Protein AF-A0A7S0FI12-F1 (afdb_monomer)

Mean predicted aligned error: 21.67 Å

Structure (mmCIF, N/CA/C/O backbone):
data_AF-A0A7S0FI12-F1
#
_entry.id   AF-A0A7S0FI12-F1
#
loop_
_atom_site.group_PDB
_atom_site.id
_atom_site.type_symbol
_atom_site.label_atom_id
_atom_site.label_alt_id
_atom_site.label_comp_id
_atom_site.label_asym_id
_atom_site.label_entity_id
_atom_site.label_seq_id
_atom_site.pdbx_PDB_ins_code
_atom_site.Cartn_x
_atom_site.Cartn_y
_atom_site.Cartn_z
_atom_site.occupancy
_atom_site.B_iso_or_equiv
_atom_site.auth_seq_id
_atom_site.auth_comp_id
_atom_site.auth_asym_id
_atom_site.auth_atom_id
_atom_site.pdbx_PDB_model_num
ATOM 1 N N . ARG A 1 1 ? -2.716 -48.107 18.519 1.00 53.78 1 ARG A N 1
ATOM 2 C CA . ARG A 1 1 ? -1.316 -47.894 18.972 1.00 53.78 1 ARG A CA 1
ATOM 3 C C . ARG A 1 1 ? -0.600 -46.924 18.019 1.00 53.78 1 ARG A C 1
ATOM 5 O O . ARG A 1 1 ? 0.506 -47.224 17.606 1.00 53.78 1 ARG A O 1
ATOM 12 N N . ASN A 1 2 ? -1.243 -45.802 17.655 1.00 47.53 2 ASN A N 1
ATOM 13 C CA . ASN A 1 2 ? -0.708 -44.831 16.688 1.00 47.53 2 ASN A CA 1
ATOM 14 C C . ASN A 1 2 ? -1.382 -43.440 16.802 1.00 47.53 2 ASN A C 1
ATOM 16 O O . ASN A 1 2 ? -1.726 -42.842 15.798 1.00 47.53 2 ASN A O 1
ATOM 20 N N . GLU A 1 3 ? -1.607 -42.938 18.023 1.00 47.06 3 GLU A N 1
ATOM 21 C CA . GLU A 1 3 ? -2.205 -41.598 18.254 1.00 47.06 3 GLU A CA 1
ATOM 22 C C . GLU A 1 3 ? -1.564 -40.867 19.453 1.00 47.06 3 GLU A C 1
ATOM 24 O O . GLU A 1 3 ? -2.190 -40.056 20.114 1.00 47.06 3 GLU A O 1
ATOM 29 N N . ARG A 1 4 ? -0.305 -41.177 19.793 1.00 49.09 4 ARG A N 1
ATOM 30 C CA . ARG A 1 4 ? 0.423 -40.507 20.896 1.00 49.09 4 ARG A CA 1
ATOM 31 C C . ARG A 1 4 ? 1.720 -39.822 20.459 1.00 49.09 4 ARG A C 1
ATOM 33 O O . ARG A 1 4 ? 2.526 -39.462 21.305 1.00 49.09 4 ARG A O 1
ATOM 40 N N . ALA A 1 5 ? 1.944 -39.680 19.154 1.00 53.16 5 ALA A N 1
ATOM 41 C CA . ALA A 1 5 ? 3.189 -39.122 18.625 1.00 53.16 5 ALA A CA 1
ATOM 42 C C . ALA A 1 5 ? 3.091 -37.637 18.232 1.00 53.16 5 ALA A C 1
ATOM 44 O O . ALA A 1 5 ? 4.122 -37.024 18.002 1.00 53.16 5 ALA A O 1
ATOM 45 N N . THR A 1 6 ? 1.896 -37.042 18.184 1.00 53.38 6 THR A N 1
ATOM 46 C CA . THR A 1 6 ? 1.714 -35.659 17.701 1.00 53.38 6 THR A CA 1
ATOM 47 C C . THR A 1 6 ? 1.693 -34.603 18.804 1.00 53.38 6 THR A C 1
ATOM 49 O O . THR A 1 6 ? 1.858 -33.425 18.511 1.00 53.38 6 THR A O 1
ATOM 52 N N . ASP A 1 7 ? 1.577 -35.006 20.072 1.00 49.66 7 ASP A N 1
ATOM 53 C CA . ASP A 1 7 ? 1.475 -34.053 21.189 1.00 49.66 7 ASP A CA 1
ATOM 54 C C . ASP A 1 7 ? 2.840 -33.691 21.801 1.00 49.66 7 ASP A C 1
ATOM 56 O O . ASP A 1 7 ? 2.958 -32.698 22.513 1.00 49.66 7 ASP A O 1
ATOM 60 N N . ALA A 1 8 ? 3.898 -34.451 21.492 1.00 50.00 8 ALA A N 1
ATOM 61 C CA . ALA A 1 8 ? 5.247 -34.191 22.004 1.00 50.00 8 ALA A CA 1
ATOM 62 C C . ALA A 1 8 ? 6.037 -33.161 21.168 1.00 50.00 8 ALA A C 1
ATOM 64 O O . ALA A 1 8 ? 6.946 -32.525 21.695 1.00 50.00 8 ALA A O 1
ATOM 65 N N . GLU A 1 9 ? 5.686 -32.946 19.895 1.00 48.00 9 GLU A N 1
ATOM 66 C CA . GLU A 1 9 ? 6.351 -31.943 19.040 1.00 48.00 9 GLU A CA 1
ATOM 67 C C . GLU A 1 9 ? 5.732 -30.541 19.152 1.00 48.00 9 GLU A C 1
ATOM 69 O O . GLU A 1 9 ? 6.407 -29.550 18.881 1.00 48.00 9 GLU A O 1
ATOM 74 N N . ALA A 1 10 ? 4.493 -30.421 19.640 1.00 50.22 10 ALA A N 1
ATOM 75 C CA . ALA A 1 10 ? 3.841 -29.123 19.828 1.00 50.22 10 ALA A CA 1
ATOM 76 C C . ALA A 1 10 ? 4.277 -28.392 21.116 1.00 50.22 10 ALA A C 1
ATOM 78 O O . ALA A 1 10 ? 4.160 -27.170 21.197 1.00 50.22 10 ALA A O 1
ATOM 79 N N . GLN A 1 11 ? 4.822 -29.102 22.113 1.00 48.44 11 GLN A N 1
ATOM 80 C CA . GLN A 1 11 ? 5.275 -28.499 23.376 1.00 48.44 11 GLN A CA 1
ATOM 81 C C . GLN A 1 11 ? 6.720 -27.973 23.346 1.00 48.44 11 GLN A C 1
ATOM 83 O O . GLN A 1 11 ? 7.048 -27.084 24.126 1.00 48.44 11 GLN A O 1
ATOM 88 N N . ALA A 1 12 ? 7.565 -28.415 22.408 1.00 49.56 12 ALA A N 1
ATOM 89 C CA . ALA A 1 12 ? 8.950 -27.938 22.304 1.00 49.56 12 ALA A CA 1
ATOM 90 C C . ALA A 1 12 ? 9.095 -26.573 21.593 1.00 49.56 12 ALA A C 1
ATOM 92 O O . ALA A 1 12 ? 10.115 -25.903 21.744 1.00 49.56 12 ALA A O 1
ATOM 93 N N . ALA A 1 13 ? 8.079 -26.119 20.849 1.00 47.78 13 ALA A N 1
ATOM 94 C CA . ALA A 1 13 ? 8.118 -24.831 20.145 1.00 47.78 13 ALA A CA 1
ATOM 95 C C . ALA A 1 13 ? 7.651 -23.636 21.006 1.00 47.78 13 ALA A C 1
ATOM 97 O O . ALA A 1 13 ? 7.920 -22.486 20.660 1.00 47.78 13 ALA A O 1
ATOM 98 N N . ALA A 1 14 ? 6.986 -23.885 22.141 1.00 48.19 14 ALA A N 1
ATOM 99 C CA . ALA A 1 14 ? 6.425 -22.835 22.999 1.00 48.19 14 ALA A CA 1
ATOM 100 C C . ALA A 1 14 ? 7.383 -22.342 24.106 1.00 48.19 14 ALA A C 1
ATOM 102 O O . ALA A 1 14 ? 7.178 -21.257 24.651 1.00 48.19 14 ALA A O 1
ATOM 103 N N . GLU A 1 15 ? 8.456 -23.080 24.414 1.00 46.62 15 GLU A N 1
ATOM 104 C CA . GLU A 1 15 ? 9.433 -22.703 25.454 1.00 46.62 15 GLU A CA 1
ATOM 105 C C . GLU A 1 15 ? 10.680 -21.978 24.909 1.00 46.62 15 GLU A C 1
ATOM 107 O O . GLU A 1 15 ? 11.470 -21.436 25.679 1.00 46.62 15 GLU A O 1
ATOM 112 N N . GLY A 1 16 ? 10.832 -21.869 23.584 1.00 43.28 16 GLY A N 1
ATOM 113 C CA . GLY A 1 16 ? 11.993 -21.233 22.949 1.00 43.28 16 GLY A CA 1
ATOM 114 C C . GLY A 1 16 ? 11.956 -19.703 22.842 1.00 43.28 16 GLY A C 1
ATOM 115 O O . GLY A 1 16 ? 12.978 -19.105 22.524 1.00 43.28 16 GLY A O 1
ATOM 116 N N . ASN A 1 17 ? 10.819 -19.046 23.107 1.00 43.19 17 ASN A N 1
ATOM 117 C CA . ASN A 1 17 ? 10.645 -17.623 22.767 1.00 43.19 17 ASN A CA 1
ATOM 118 C C . ASN A 1 17 ? 10.384 -16.682 23.957 1.00 43.19 17 ASN A C 1
ATOM 120 O O . ASN A 1 17 ? 10.068 -15.511 23.763 1.00 43.19 17 ASN A O 1
ATOM 124 N N . ARG A 1 18 ? 10.544 -17.159 25.199 1.00 44.59 18 ARG A N 1
ATOM 125 C CA . ARG A 1 18 ? 10.370 -16.339 26.418 1.00 44.59 18 ARG A CA 1
ATOM 126 C C . ARG A 1 18 ? 11.671 -15.859 27.073 1.00 44.59 18 ARG A C 1
ATOM 128 O O . ARG A 1 18 ? 11.613 -15.295 28.158 1.00 44.59 18 ARG A O 1
ATOM 135 N N . SER A 1 19 ? 12.828 -16.010 26.422 1.00 48.09 19 SER A N 1
ATOM 136 C CA . SER A 1 19 ? 14.130 -15.725 27.054 1.00 48.09 19 SER A CA 1
ATOM 137 C C . SER A 1 19 ? 14.965 -14.600 26.419 1.00 48.09 19 SER A C 1
ATOM 139 O O . SER A 1 19 ? 16.171 -14.553 26.644 1.00 48.09 19 SER A O 1
ATOM 141 N N . ALA A 1 20 ? 14.359 -13.673 25.665 1.00 45.06 20 ALA A N 1
ATOM 142 C CA . ALA A 1 20 ? 15.076 -12.541 25.051 1.00 45.06 20 ALA A CA 1
ATOM 143 C C . ALA A 1 20 ? 14.516 -11.147 25.407 1.00 45.06 20 ALA A C 1
ATOM 145 O O . ALA A 1 20 ? 14.805 -10.168 24.725 1.00 45.06 20 ALA A O 1
ATOM 146 N N . VAL A 1 21 ? 13.756 -11.030 26.499 1.00 48.28 21 VAL A N 1
ATOM 147 C CA . VAL A 1 21 ? 13.452 -9.736 27.128 1.00 48.28 21 VAL A CA 1
ATOM 148 C C . VAL A 1 21 ? 14.260 -9.672 28.415 1.00 48.28 21 VAL A C 1
ATOM 150 O O . VAL A 1 21 ? 13.860 -10.281 29.400 1.00 48.28 21 VAL A O 1
ATOM 153 N N . ASN A 1 22 ? 15.442 -9.046 28.347 1.00 43.59 22 ASN A N 1
ATOM 154 C CA . ASN A 1 22 ? 16.170 -8.363 29.434 1.00 43.59 22 ASN A CA 1
ATOM 155 C C . ASN A 1 22 ? 17.678 -8.316 29.133 1.00 43.59 22 ASN A C 1
ATOM 157 O O . ASN A 1 22 ? 18.423 -9.159 29.620 1.00 43.59 22 ASN A O 1
ATOM 161 N N . ASN A 1 23 ? 18.136 -7.333 28.350 1.00 39.91 23 ASN A N 1
ATOM 162 C CA . ASN A 1 23 ? 19.380 -6.588 28.615 1.00 39.91 23 ASN A CA 1
ATOM 163 C C . ASN A 1 23 ? 19.697 -5.631 27.462 1.00 39.91 23 ASN A C 1
ATOM 165 O O . ASN A 1 23 ? 19.998 -6.091 26.367 1.00 39.91 23 ASN A O 1
ATOM 169 N N . ALA A 1 24 ? 19.678 -4.325 27.743 1.00 38.84 24 ALA A N 1
ATOM 170 C CA . ALA A 1 24 ? 20.662 -3.329 27.291 1.00 38.84 24 ALA A CA 1
ATOM 171 C C . ALA A 1 24 ? 20.053 -1.921 27.376 1.00 38.84 24 ALA A C 1
ATOM 173 O O . ALA A 1 24 ? 19.786 -1.267 26.373 1.00 38.84 24 ALA A O 1
ATOM 174 N N . ASN A 1 25 ? 19.863 -1.438 28.604 1.00 40.12 25 ASN A N 1
ATOM 175 C CA . ASN A 1 25 ? 19.876 -0.007 28.866 1.00 40.12 25 ASN A CA 1
ATOM 176 C C . ASN A 1 25 ? 21.160 0.310 29.635 1.00 40.12 25 ASN A C 1
ATOM 178 O O . ASN A 1 25 ? 21.165 0.262 30.859 1.00 40.12 25 ASN A O 1
ATOM 182 N N . THR A 1 26 ? 22.249 0.601 28.920 1.00 38.38 26 THR A N 1
ATOM 183 C CA . THR A 1 26 ? 23.406 1.317 29.475 1.00 38.38 26 THR A CA 1
ATOM 184 C C . THR A 1 26 ? 24.119 2.109 28.377 1.00 38.38 26 THR A C 1
ATOM 186 O O . THR A 1 26 ? 24.776 1.532 27.521 1.00 38.38 26 THR A O 1
ATOM 189 N N . SER A 1 27 ? 23.995 3.436 28.466 1.00 40.25 27 SER A N 1
ATOM 190 C CA . SER A 1 27 ? 25.057 4.446 28.314 1.00 40.25 27 SER A CA 1
ATOM 191 C C . SER A 1 27 ? 26.049 4.331 27.141 1.00 40.25 27 SER A C 1
ATOM 193 O O . SER A 1 27 ? 26.921 3.467 27.124 1.00 40.25 27 SER A O 1
ATOM 195 N N . GLY A 1 28 ? 26.016 5.309 26.226 1.00 32.38 28 GLY A N 1
ATOM 196 C CA . GLY A 1 28 ? 26.993 5.408 25.134 1.00 32.38 28 GLY A CA 1
ATOM 197 C C . GLY A 1 28 ? 26.935 6.707 24.328 1.00 32.38 28 GLY A C 1
ATOM 198 O O . GLY A 1 28 ? 26.662 6.703 23.138 1.00 32.38 28 GLY A O 1
ATOM 199 N N . ARG A 1 29 ? 27.193 7.830 24.995 1.00 43.56 29 ARG A N 1
ATOM 200 C CA . ARG A 1 29 ? 27.508 9.157 24.437 1.00 43.56 29 ARG A CA 1
ATOM 201 C C . ARG A 1 29 ? 28.561 9.083 23.311 1.00 43.56 29 ARG A C 1
ATOM 203 O O . ARG A 1 29 ? 29.680 8.668 23.592 1.00 43.56 29 ARG A O 1
ATOM 210 N N . SER A 1 30 ? 28.271 9.567 22.094 1.00 38.84 30 SER A N 1
ATOM 211 C CA . SER A 1 30 ? 29.246 10.278 21.227 1.00 38.84 30 SER A CA 1
ATOM 212 C C . SER A 1 30 ? 28.656 10.832 19.911 1.00 38.84 30 SER A C 1
ATOM 214 O O . SER A 1 30 ? 28.159 10.098 19.072 1.00 38.84 30 SER A O 1
ATOM 216 N N . HIS A 1 31 ? 28.806 12.155 19.781 1.00 38.84 31 HIS A N 1
ATOM 217 C CA . HIS A 1 31 ? 29.012 13.020 18.608 1.00 38.84 31 HIS A CA 1
ATOM 218 C C . HIS A 1 31 ? 28.072 13.064 17.376 1.00 38.84 31 HIS A C 1
ATOM 220 O O . HIS A 1 31 ? 27.702 12.041 16.813 1.00 38.84 31 HIS A O 1
ATOM 226 N N . PRO A 1 32 ? 27.792 14.292 16.875 1.00 44.31 32 PRO A N 1
ATOM 227 C CA . PRO A 1 32 ? 27.133 14.529 15.596 1.00 44.31 32 PRO A CA 1
ATOM 228 C C . PRO A 1 32 ? 28.146 14.444 14.445 1.00 44.31 32 PRO A C 1
ATOM 230 O O . PRO A 1 32 ? 29.150 15.161 14.432 1.00 44.31 32 PRO A O 1
ATOM 233 N N . THR A 1 33 ? 27.883 13.606 13.446 1.00 38.03 33 THR A N 1
ATOM 234 C CA . THR A 1 33 ? 28.613 13.643 12.176 1.00 38.03 33 THR A CA 1
ATOM 235 C C . THR A 1 33 ? 28.065 14.766 11.302 1.00 38.03 33 THR A C 1
ATOM 237 O O . THR A 1 33 ? 27.095 14.624 10.564 1.00 38.03 33 THR A O 1
ATOM 240 N N . SER A 1 34 ? 28.733 15.913 11.418 1.00 39.28 34 SER A N 1
ATOM 241 C CA . SER A 1 34 ? 28.845 16.915 10.361 1.00 39.28 34 SER A CA 1
ATOM 242 C C . SER A 1 34 ? 29.301 16.227 9.070 1.00 39.28 34 SER A C 1
ATOM 244 O O . SER A 1 34 ? 30.398 15.667 9.026 1.00 39.28 34 SER A O 1
ATOM 246 N N . ILE A 1 35 ? 28.460 16.233 8.034 1.00 35.88 35 ILE A N 1
ATOM 247 C CA . ILE A 1 35 ? 28.908 15.931 6.675 1.00 35.88 35 ILE A CA 1
ATOM 248 C C . ILE A 1 35 ? 29.479 17.232 6.126 1.00 35.88 35 ILE A C 1
ATOM 250 O O . ILE A 1 35 ? 28.766 18.183 5.824 1.00 35.88 35 ILE A O 1
ATOM 254 N N . THR A 1 36 ? 30.801 17.242 6.080 1.00 36.84 36 THR A N 1
ATOM 255 C CA . THR A 1 36 ? 31.668 18.242 5.476 1.00 36.84 36 THR A CA 1
ATOM 256 C C . THR A 1 36 ? 31.323 18.475 4.009 1.00 36.84 36 THR A C 1
ATOM 258 O O . THR A 1 36 ? 31.339 17.534 3.209 1.00 36.84 36 THR A O 1
ATOM 261 N N . ASP A 1 37 ? 31.113 19.742 3.658 1.00 31.64 37 ASP A N 1
ATOM 262 C CA . ASP A 1 37 ? 31.191 20.238 2.289 1.00 31.64 37 ASP A CA 1
ATOM 263 C C . ASP A 1 37 ? 32.536 19.832 1.680 1.00 31.64 37 ASP A C 1
ATOM 265 O O . ASP A 1 37 ? 33.614 20.159 2.186 1.00 31.64 37 ASP A O 1
ATOM 269 N N . SER A 1 38 ? 32.471 19.066 0.594 1.00 42.19 38 SER A N 1
ATOM 270 C CA . SER A 1 38 ? 33.656 18.687 -0.161 1.00 42.19 38 SER A CA 1
ATOM 271 C C . SER A 1 38 ? 34.190 19.906 -0.904 1.00 42.19 38 SER A C 1
ATOM 273 O O . SER A 1 38 ? 33.652 20.361 -1.912 1.00 42.19 38 SER A O 1
ATOM 275 N N . ASN A 1 39 ? 35.273 20.411 -0.331 1.00 33.50 39 ASN A N 1
ATOM 276 C CA . ASN A 1 39 ? 36.216 21.388 -0.833 1.00 33.50 39 ASN A CA 1
ATOM 277 C C . ASN A 1 39 ? 36.512 21.202 -2.336 1.00 33.50 39 ASN A C 1
ATOM 279 O O . ASN A 1 39 ? 37.126 20.219 -2.754 1.00 33.50 39 ASN A O 1
ATOM 283 N N . SER A 1 40 ? 36.090 22.171 -3.147 1.00 38.81 40 SER A N 1
ATOM 284 C CA . SER A 1 40 ? 36.473 22.287 -4.555 1.00 38.81 40 SER A CA 1
ATOM 285 C C . SER A 1 40 ? 37.827 22.993 -4.633 1.00 38.81 40 SER A C 1
ATOM 287 O O . SER A 1 40 ? 37.894 24.217 -4.702 1.00 38.81 40 SER A O 1
ATOM 289 N N . ASN A 1 41 ? 38.916 22.221 -4.595 1.00 37.03 41 ASN A N 1
ATOM 290 C CA . ASN A 1 41 ? 40.257 22.726 -4.889 1.00 37.03 41 ASN A CA 1
ATOM 291 C C . ASN A 1 41 ? 40.350 23.098 -6.378 1.00 37.03 41 ASN A C 1
ATOM 293 O O . ASN A 1 41 ? 40.500 22.238 -7.246 1.00 37.03 41 ASN A O 1
ATOM 297 N N . SER A 1 42 ? 40.304 24.395 -6.663 1.00 42.78 42 SER A N 1
ATOM 298 C CA . SER A 1 42 ? 40.760 24.998 -7.911 1.00 42.78 42 SER A CA 1
ATOM 299 C C . SER A 1 42 ? 42.292 24.976 -7.960 1.00 42.78 42 SER A C 1
ATOM 301 O O . SER A 1 42 ? 42.974 25.920 -7.566 1.00 42.78 42 SER A O 1
ATOM 303 N N . ALA A 1 43 ? 42.850 23.871 -8.453 1.00 39.12 43 ALA A N 1
ATOM 304 C CA . ALA A 1 43 ? 44.247 23.814 -8.862 1.00 39.12 43 ALA A CA 1
ATOM 305 C C . ALA A 1 43 ? 44.386 24.434 -10.261 1.00 39.12 43 ALA A C 1
ATOM 307 O O . ALA A 1 43 ? 44.092 23.815 -11.280 1.00 39.12 43 ALA A O 1
ATOM 308 N N . SER A 1 44 ? 44.826 25.690 -10.278 1.00 48.94 44 SER A N 1
ATOM 309 C CA . SER A 1 44 ? 45.390 26.369 -11.442 1.00 48.94 44 SER A CA 1
ATOM 310 C C . SER A 1 44 ? 46.695 25.680 -11.850 1.00 48.94 44 SER A C 1
ATOM 312 O O . SER A 1 44 ? 47.696 25.794 -11.144 1.00 48.94 44 SER A O 1
ATOM 314 N N . ALA A 1 45 ? 46.697 25.019 -13.006 1.00 41.81 45 ALA A N 1
ATOM 315 C CA . ALA A 1 45 ? 47.906 24.620 -13.716 1.00 41.81 45 ALA A CA 1
ATOM 316 C C . ALA A 1 45 ? 47.795 25.105 -15.167 1.00 41.81 45 ALA A C 1
ATOM 318 O O . ALA A 1 45 ? 47.121 24.511 -16.003 1.00 41.81 45 ALA A O 1
ATOM 319 N N . THR A 1 46 ? 48.426 26.245 -15.428 1.00 42.50 46 THR A N 1
ATOM 320 C CA . THR A 1 46 ? 48.739 26.764 -16.759 1.00 42.50 46 THR A CA 1
ATOM 321 C C . THR A 1 46 ? 49.862 25.928 -17.374 1.00 42.50 46 THR A C 1
ATOM 323 O O . THR A 1 46 ? 50.916 25.795 -16.750 1.00 42.50 46 THR A O 1
ATOM 326 N N . GLY A 1 47 ? 49.661 25.407 -18.585 1.00 35.66 47 GLY A N 1
ATOM 327 C CA . GLY A 1 47 ? 50.713 24.737 -19.353 1.00 35.66 47 GLY A CA 1
ATOM 328 C C . GLY A 1 47 ? 50.209 24.082 -20.640 1.00 35.66 47 GLY A C 1
ATOM 329 O O . GLY A 1 47 ? 49.760 22.945 -20.598 1.00 35.66 47 GLY A O 1
ATOM 330 N N . ASP A 1 48 ? 50.292 24.850 -21.727 1.00 35.28 48 ASP A N 1
ATOM 331 C CA . ASP A 1 48 ? 50.494 24.495 -23.142 1.00 35.28 48 ASP A CA 1
ATOM 332 C C . ASP A 1 48 ? 49.738 23.337 -23.824 1.00 35.28 48 ASP A C 1
ATOM 334 O O . ASP A 1 48 ? 49.982 22.152 -23.618 1.00 35.28 48 ASP A O 1
ATOM 338 N N . GLU A 1 49 ? 48.883 23.765 -24.761 1.00 51.47 49 GLU A N 1
ATOM 339 C CA . GLU A 1 49 ? 48.871 23.394 -26.185 1.00 51.47 49 GLU A CA 1
ATOM 340 C C . GLU A 1 49 ? 49.111 21.922 -26.572 1.00 51.47 49 GLU A C 1
ATOM 342 O O . GLU A 1 49 ? 50.192 21.522 -26.985 1.00 51.47 49 GLU A O 1
ATOM 347 N N . HIS A 1 50 ? 48.018 21.157 -26.615 1.00 39.81 50 HIS A N 1
ATOM 348 C CA . HIS A 1 50 ? 47.632 20.412 -27.820 1.00 39.81 50 HIS A CA 1
ATOM 349 C C . HIS A 1 50 ? 46.119 20.176 -27.799 1.00 39.81 50 HIS A C 1
ATOM 351 O O . HIS A 1 50 ? 45.605 19.223 -27.214 1.00 39.81 50 HIS A O 1
ATOM 357 N N . ALA A 1 51 ? 45.393 21.100 -28.427 1.00 45.75 51 ALA A N 1
ATOM 358 C CA . ALA A 1 51 ? 43.997 20.920 -28.783 1.00 45.75 51 ALA A CA 1
ATOM 359 C C . ALA A 1 51 ? 43.917 19.966 -29.983 1.00 45.75 51 ALA A C 1
ATOM 361 O O . ALA A 1 51 ? 43.840 20.412 -31.125 1.00 45.75 51 ALA A O 1
ATOM 362 N N . ASP A 1 52 ? 43.954 18.661 -29.714 1.00 42.97 52 ASP A N 1
ATOM 363 C CA . ASP A 1 52 ? 43.387 17.689 -30.641 1.00 42.97 52 ASP A CA 1
ATOM 364 C C . AS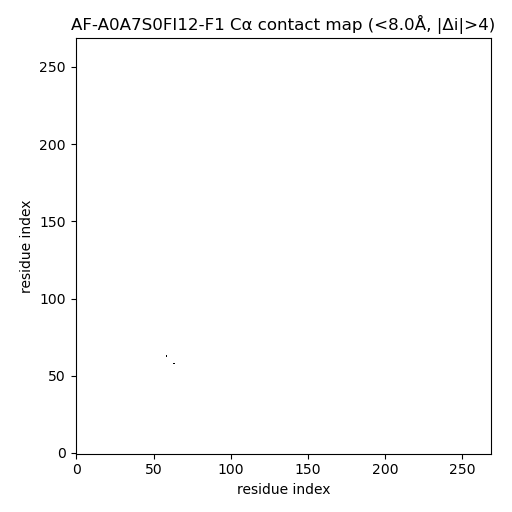P A 1 52 ? 41.887 17.573 -30.369 1.00 42.97 52 ASP A C 1
ATOM 366 O O . ASP A 1 52 ? 41.405 17.245 -29.282 1.00 42.97 52 ASP A O 1
ATOM 370 N N . ASP A 1 53 ? 41.170 17.934 -31.415 1.00 45.75 53 ASP A N 1
ATOM 371 C CA . ASP A 1 53 ? 39.741 18.056 -31.571 1.00 45.75 53 ASP A CA 1
ATOM 372 C C . ASP A 1 53 ? 39.005 16.736 -31.258 1.00 45.75 53 ASP A C 1
ATOM 374 O O . ASP A 1 53 ? 38.855 15.854 -32.104 1.00 45.75 53 ASP A O 1
ATOM 378 N N . VAL A 1 54 ? 38.516 16.590 -30.022 1.00 44.97 54 VAL A N 1
ATOM 379 C CA . VAL A 1 54 ? 37.497 15.587 -29.653 1.00 44.97 54 VAL A CA 1
ATOM 380 C C . VAL A 1 54 ? 36.141 16.282 -29.506 1.00 44.97 54 VAL A C 1
ATOM 382 O O . VAL A 1 54 ? 35.403 16.067 -28.546 1.00 44.97 54 VAL A O 1
ATOM 385 N N . SER A 1 55 ? 35.794 17.153 -30.455 1.00 48.41 55 SER A N 1
ATOM 386 C CA . SER A 1 55 ? 34.481 17.793 -30.511 1.00 48.41 55 SER A CA 1
ATOM 387 C C . SER A 1 55 ? 33.644 17.258 -31.676 1.00 48.41 55 SER A C 1
ATOM 389 O O . SER A 1 55 ? 33.424 17.933 -32.668 1.00 48.41 55 SER A O 1
ATOM 391 N N . ASN A 1 56 ? 33.167 16.008 -31.565 1.00 45.72 56 ASN A N 1
ATOM 392 C CA . ASN A 1 56 ? 31.888 15.548 -32.150 1.00 45.72 56 ASN A CA 1
ATOM 393 C C . ASN A 1 56 ? 31.677 14.034 -31.977 1.00 45.72 56 ASN A C 1
ATOM 395 O O . ASN A 1 56 ? 31.639 13.264 -32.939 1.00 45.72 56 ASN A O 1
ATOM 399 N N . ILE A 1 57 ? 31.440 13.575 -30.748 1.00 43.25 57 ILE A N 1
ATOM 400 C CA . ILE A 1 57 ? 30.638 12.356 -30.588 1.00 43.25 57 ILE A CA 1
ATOM 401 C C . ILE A 1 57 ? 29.183 12.814 -30.635 1.00 43.25 57 ILE A C 1
ATOM 403 O O . ILE A 1 57 ? 28.600 13.181 -29.617 1.00 43.25 57 ILE A O 1
ATOM 407 N N . SER A 1 58 ? 28.610 12.839 -31.840 1.00 51.28 58 SER A N 1
ATOM 408 C CA . SER A 1 58 ? 27.169 13.009 -32.023 1.00 51.28 58 SER A CA 1
ATOM 409 C C . SER A 1 58 ? 26.473 11.832 -31.340 1.00 51.28 58 SER A C 1
ATOM 411 O O . SER A 1 58 ? 26.427 10.715 -31.862 1.00 51.28 58 SER A O 1
ATOM 413 N N . ILE A 1 59 ? 26.011 12.059 -30.109 1.00 52.03 59 ILE A N 1
ATOM 414 C CA . ILE A 1 59 ? 25.133 11.132 -29.403 1.00 52.03 59 ILE A CA 1
ATOM 415 C C . ILE A 1 59 ? 23.832 11.111 -30.216 1.00 52.03 59 ILE A C 1
ATOM 417 O O . ILE A 1 59 ? 23.206 12.163 -30.357 1.00 52.03 59 ILE A O 1
ATOM 421 N N . PRO A 1 60 ? 23.420 9.956 -30.774 1.00 59.12 60 PRO A N 1
ATOM 422 C CA . PRO A 1 60 ? 22.185 9.859 -31.539 1.00 59.12 60 PRO A CA 1
ATOM 423 C C . PRO A 1 60 ? 21.025 10.456 -30.744 1.00 59.12 60 PRO A C 1
ATOM 425 O O . PRO A 1 60 ? 20.846 10.116 -29.573 1.00 59.12 60 PRO A O 1
ATOM 428 N N . SER A 1 61 ? 20.218 11.314 -31.368 1.00 57.25 61 SER A N 1
ATOM 429 C CA . SER A 1 61 ? 19.102 12.020 -30.718 1.00 57.25 61 SER A CA 1
ATOM 430 C C . SER A 1 61 ? 18.125 11.076 -29.997 1.00 57.25 61 SER A C 1
ATOM 432 O O . SER A 1 61 ? 17.506 11.460 -29.010 1.00 57.25 61 SER A O 1
ATOM 434 N N . ALA A 1 62 ? 18.048 9.809 -30.421 1.00 56.06 62 ALA A N 1
ATOM 435 C CA . ALA A 1 62 ? 17.298 8.751 -29.746 1.00 56.06 62 ALA A CA 1
ATOM 436 C C . ALA A 1 62 ? 17.813 8.429 -28.326 1.00 56.06 62 ALA A C 1
ATOM 438 O O . ALA A 1 62 ? 17.010 8.187 -27.431 1.00 56.06 62 ALA A O 1
ATOM 439 N N . ILE A 1 63 ? 19.130 8.470 -28.091 1.00 58.03 63 ILE A N 1
ATOM 440 C CA . ILE A 1 63 ? 19.749 8.208 -26.779 1.00 58.03 63 ILE A CA 1
ATOM 441 C C . ILE A 1 63 ? 19.547 9.403 -25.842 1.00 58.03 63 ILE A C 1
ATOM 443 O O . ILE A 1 63 ? 19.267 9.220 -24.660 1.00 58.03 63 ILE A O 1
ATOM 447 N N . LEU A 1 64 ? 19.634 10.625 -26.375 1.00 56.84 64 LEU A N 1
ATOM 448 C CA . LEU A 1 64 ? 19.352 11.855 -25.629 1.00 56.84 64 LEU A CA 1
ATOM 449 C C . LEU A 1 64 ? 17.879 11.920 -25.194 1.00 56.84 64 LEU A C 1
ATOM 451 O O . LEU A 1 64 ? 17.595 12.204 -24.031 1.00 56.84 64 LEU A O 1
ATOM 455 N N . ASN A 1 65 ? 16.956 11.544 -26.084 1.00 62.41 65 ASN A N 1
ATOM 456 C CA . ASN A 1 65 ? 15.534 11.441 -25.761 1.00 62.41 65 ASN A CA 1
ATOM 457 C C . ASN A 1 65 ? 15.243 10.300 -24.775 1.00 62.41 65 ASN A C 1
ATOM 459 O O . ASN A 1 65 ? 14.495 10.503 -23.824 1.00 62.41 65 ASN A O 1
ATOM 463 N N . ALA A 1 66 ? 15.862 9.125 -24.931 1.00 63.62 66 ALA A N 1
ATOM 464 C CA . ALA A 1 66 ? 15.691 8.014 -23.992 1.00 63.62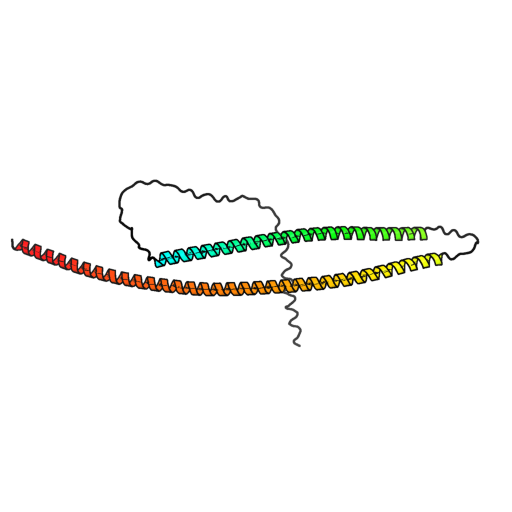 66 ALA A CA 1
ATOM 465 C C . ALA A 1 66 ? 16.190 8.373 -22.581 1.00 63.62 66 ALA A C 1
ATOM 467 O O . ALA A 1 66 ? 15.503 8.099 -21.595 1.00 63.62 66 ALA A O 1
ATOM 468 N N . LYS A 1 67 ? 17.343 9.046 -22.479 1.00 65.19 67 LYS A N 1
ATOM 469 C CA . LYS A 1 67 ? 17.894 9.519 -21.204 1.00 65.19 67 LYS A CA 1
ATOM 470 C C . LYS A 1 67 ? 16.974 10.554 -20.551 1.00 65.19 67 LYS A C 1
ATOM 472 O O . LYS A 1 67 ? 16.585 10.365 -19.406 1.00 65.19 67 LYS A O 1
ATOM 477 N N . SER A 1 68 ? 16.504 11.536 -21.323 1.00 70.56 68 SER A N 1
ATOM 478 C CA . SER A 1 68 ? 15.510 12.520 -20.873 1.00 70.56 68 SER A CA 1
ATOM 479 C C . SER A 1 68 ? 14.216 11.865 -20.370 1.00 70.56 68 SER A C 1
ATOM 481 O O . SER A 1 68 ? 13.731 12.207 -19.294 1.00 70.56 68 SER A O 1
ATOM 483 N N . THR A 1 69 ? 13.674 10.873 -21.085 1.00 75.00 69 THR A N 1
ATOM 484 C CA . THR A 1 69 ? 12.460 10.169 -20.635 1.00 75.00 69 THR A CA 1
ATOM 485 C C . THR A 1 69 ? 12.682 9.347 -19.366 1.00 75.00 69 THR A C 1
ATOM 487 O O . THR A 1 69 ? 11.772 9.236 -18.545 1.00 75.00 69 THR A O 1
ATOM 490 N N . ASN A 1 70 ? 13.877 8.784 -19.175 1.00 78.50 70 ASN A N 1
ATOM 491 C CA . ASN A 1 70 ? 14.209 8.032 -17.970 1.00 78.50 70 ASN A CA 1
ATOM 492 C C . ASN A 1 70 ? 14.405 8.968 -16.768 1.00 78.50 70 ASN A C 1
ATOM 494 O O . ASN A 1 70 ? 13.890 8.692 -15.689 1.00 78.50 70 ASN A O 1
ATOM 498 N N . ASP A 1 71 ? 15.039 10.123 -16.974 1.00 77.25 71 ASP A N 1
ATOM 499 C CA . ASP A 1 71 ? 15.197 11.153 -15.944 1.00 77.25 71 ASP A CA 1
ATOM 500 C C . ASP A 1 71 ? 13.829 11.675 -15.460 1.00 77.25 71 ASP A C 1
ATOM 502 O O . ASP A 1 71 ? 13.607 11.819 -14.257 1.00 77.25 71 ASP A O 1
ATOM 506 N N . VAL A 1 72 ? 12.863 11.852 -16.372 1.00 81.62 72 VAL A N 1
ATOM 507 C CA . VAL A 1 72 ? 11.471 12.211 -16.032 1.00 81.62 72 VAL A CA 1
ATOM 508 C C . VAL A 1 72 ? 10.768 11.100 -15.242 1.00 81.62 72 VAL A C 1
ATOM 510 O O . VAL A 1 72 ? 10.105 11.377 -14.238 1.00 81.62 72 VAL A O 1
ATOM 513 N N . LYS A 1 73 ? 10.927 9.829 -15.636 1.00 85.50 73 LYS A N 1
ATOM 514 C CA . LYS A 1 73 ? 10.368 8.691 -14.881 1.00 85.50 73 LYS A CA 1
ATOM 515 C C . LYS A 1 73 ? 10.972 8.596 -13.478 1.00 85.50 73 LYS A C 1
ATOM 517 O O . LYS A 1 73 ? 10.233 8.455 -12.509 1.00 85.50 73 LYS A O 1
ATOM 522 N N . MET A 1 74 ? 12.289 8.753 -13.351 1.00 84.38 74 MET A N 1
ATOM 523 C CA . MET A 1 74 ? 12.987 8.749 -12.062 1.00 84.38 74 MET A CA 1
ATOM 524 C C . MET A 1 74 ? 12.562 9.914 -11.165 1.00 84.38 74 MET A C 1
ATOM 526 O O . MET A 1 74 ? 12.390 9.717 -9.963 1.00 84.38 74 MET A O 1
ATOM 530 N N . ALA A 1 75 ? 12.342 11.106 -11.725 1.00 84.69 75 ALA A N 1
ATOM 531 C CA . ALA A 1 75 ? 11.781 12.234 -10.983 1.00 84.69 75 ALA A CA 1
ATOM 532 C C . ALA A 1 75 ? 10.355 11.932 -10.489 1.00 84.69 75 ALA A C 1
ATOM 534 O O . ALA A 1 75 ? 10.025 12.222 -9.340 1.00 84.69 75 ALA A O 1
ATOM 535 N N . THR A 1 76 ? 9.543 11.271 -11.317 1.00 88.75 76 THR A N 1
ATOM 536 C CA . THR A 1 76 ? 8.175 10.865 -10.959 1.00 88.75 76 THR A CA 1
ATOM 537 C C . THR A 1 76 ? 8.172 9.824 -9.836 1.00 88.75 76 THR A C 1
ATOM 539 O O . THR A 1 76 ? 7.413 9.959 -8.879 1.00 88.75 76 THR A O 1
ATOM 542 N N . TYR A 1 77 ? 9.053 8.818 -9.891 1.00 87.75 77 TYR A N 1
ATOM 543 C CA . TYR A 1 77 ? 9.191 7.831 -8.814 1.00 87.75 77 TYR A CA 1
ATOM 544 C C . TYR A 1 77 ? 9.678 8.460 -7.511 1.00 87.75 77 TYR A C 1
ATOM 546 O O . TYR A 1 77 ? 9.112 8.183 -6.459 1.00 87.75 77 TYR A O 1
ATOM 554 N N . ARG A 1 78 ? 10.668 9.358 -7.569 1.00 87.19 78 ARG A N 1
ATOM 555 C CA . ARG A 1 78 ? 11.118 10.110 -6.386 1.00 87.19 78 ARG A CA 1
ATOM 556 C C . ARG A 1 78 ? 9.987 10.941 -5.779 1.00 87.19 78 ARG A C 1
ATOM 558 O O . ARG A 1 78 ? 9.858 10.973 -4.561 1.00 87.19 78 ARG A O 1
ATOM 565 N N . SER A 1 79 ? 9.156 11.563 -6.617 1.00 89.69 79 SER A N 1
ATOM 566 C CA . SER A 1 79 ? 7.975 12.305 -6.165 1.00 89.69 79 SER A CA 1
ATOM 567 C C . SER A 1 79 ? 6.969 11.396 -5.459 1.00 89.69 79 SER A C 1
ATOM 569 O O . SER A 1 79 ? 6.569 11.709 -4.344 1.00 89.69 79 SER A O 1
ATOM 571 N N . LYS A 1 80 ? 6.616 10.248 -6.055 1.00 90.31 80 LYS A N 1
ATOM 572 C CA . LYS A 1 80 ? 5.692 9.274 -5.445 1.00 90.31 80 LYS A CA 1
ATOM 573 C C . LYS A 1 80 ? 6.221 8.709 -4.128 1.00 90.31 80 LYS A C 1
ATOM 575 O O . LYS A 1 80 ? 5.467 8.576 -3.174 1.00 90.31 80 LYS A O 1
ATOM 580 N N . ILE A 1 81 ? 7.517 8.403 -4.057 1.00 87.81 81 ILE A N 1
ATOM 581 C CA . ILE A 1 81 ? 8.153 7.927 -2.821 1.00 87.81 81 ILE A CA 1
ATOM 582 C C . ILE A 1 81 ? 8.049 8.993 -1.728 1.00 87.81 81 ILE A C 1
ATOM 584 O O . ILE A 1 81 ? 7.666 8.674 -0.606 1.00 87.81 81 ILE A O 1
ATOM 588 N N . ASN A 1 82 ? 8.343 10.256 -2.049 1.00 89.69 82 ASN A N 1
ATOM 589 C CA . ASN A 1 82 ? 8.203 11.347 -1.086 1.00 89.69 82 ASN A CA 1
ATOM 590 C C . ASN A 1 82 ? 6.753 11.522 -0.626 1.00 89.69 82 ASN A C 1
ATOM 592 O O . ASN A 1 82 ? 6.525 11.691 0.567 1.00 89.69 82 ASN A O 1
ATOM 596 N N . GLU A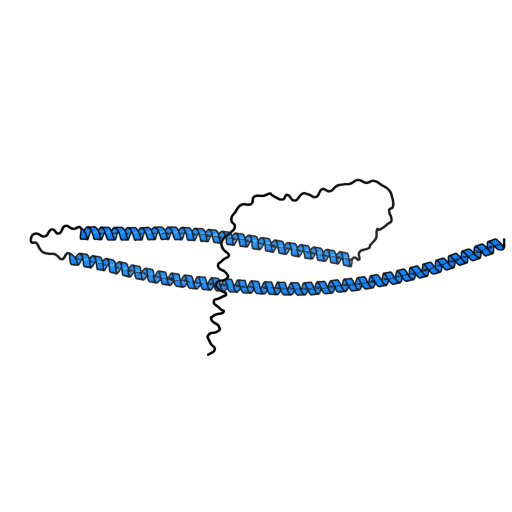 1 83 ? 5.788 11.439 -1.539 1.00 91.19 83 GLU A N 1
ATOM 597 C CA . GLU A 1 83 ? 4.360 11.540 -1.225 1.00 91.19 83 GLU A CA 1
ATOM 598 C C . GLU A 1 83 ? 3.917 10.429 -0.258 1.00 91.19 83 GLU A C 1
ATOM 600 O O . GLU A 1 83 ? 3.358 10.719 0.802 1.00 91.19 83 GLU A O 1
ATOM 605 N N . ILE A 1 84 ? 4.288 9.174 -0.539 1.00 87.69 84 ILE A N 1
ATOM 606 C CA . ILE A 1 84 ? 4.025 8.022 0.340 1.00 87.69 84 ILE A CA 1
ATOM 607 C C . ILE A 1 84 ? 4.688 8.211 1.707 1.00 87.69 84 ILE A C 1
ATOM 609 O O . ILE A 1 84 ? 4.038 8.021 2.734 1.00 87.69 84 ILE A O 1
ATOM 613 N N . MET A 1 85 ? 5.958 8.631 1.751 1.00 87.75 85 MET A N 1
ATOM 614 C CA . MET A 1 85 ? 6.629 8.882 3.029 1.00 87.75 85 MET A CA 1
ATOM 615 C C . MET A 1 85 ? 5.920 9.966 3.840 1.00 87.75 85 MET A C 1
ATOM 617 O O . MET A 1 85 ? 5.749 9.807 5.046 1.00 87.75 85 MET A O 1
ATOM 621 N N . THR A 1 86 ? 5.495 11.060 3.200 1.00 90.62 86 THR A N 1
ATOM 622 C CA . THR A 1 86 ? 4.769 12.125 3.900 1.00 90.62 86 THR A CA 1
ATOM 623 C C . THR A 1 86 ? 3.402 11.664 4.396 1.00 90.62 86 THR A C 1
ATOM 625 O O . THR A 1 86 ? 3.014 12.051 5.498 1.00 90.62 86 THR A O 1
ATOM 628 N N . SER A 1 87 ? 2.718 10.798 3.640 1.00 92.12 87 SER A N 1
ATOM 629 C CA . SER A 1 87 ? 1.447 10.186 4.035 1.00 92.12 87 SER A CA 1
ATOM 630 C C . SER A 1 87 ? 1.621 9.287 5.258 1.00 92.12 87 SER A C 1
ATOM 632 O O . SER A 1 87 ? 0.992 9.530 6.283 1.00 92.12 87 SER A O 1
ATOM 634 N N . HIS A 1 88 ? 2.552 8.327 5.217 1.00 86.69 88 HIS A N 1
ATOM 635 C CA . HIS A 1 88 ? 2.836 7.458 6.366 1.00 86.69 88 HIS A CA 1
ATOM 636 C C . HIS A 1 88 ? 3.302 8.252 7.593 1.00 86.69 88 HIS A C 1
ATOM 638 O O . HIS A 1 88 ? 2.992 7.899 8.727 1.00 86.69 88 HIS A O 1
ATOM 644 N N . GLN A 1 89 ? 4.039 9.351 7.400 1.00 88.38 89 GLN A N 1
ATOM 645 C CA . GLN A 1 89 ? 4.450 10.207 8.511 1.00 88.38 89 GLN A CA 1
ATOM 646 C C . GLN A 1 89 ? 3.275 10.994 9.115 1.00 88.38 89 GLN A C 1
ATOM 648 O O . GLN A 1 89 ? 3.321 11.326 10.302 1.00 88.38 89 GLN A O 1
ATOM 653 N N . ALA A 1 90 ? 2.256 11.332 8.323 1.00 90.81 90 ALA A N 1
ATOM 654 C CA . ALA A 1 90 ? 1.027 11.948 8.814 1.00 90.81 90 ALA A CA 1
ATOM 655 C C . ALA A 1 90 ? 0.169 10.930 9.579 1.00 90.81 90 ALA A C 1
ATOM 657 O O . ALA A 1 90 ? -0.205 11.203 10.716 1.00 90.81 90 ALA A O 1
ATOM 658 N N . GLU A 1 91 ? -0.022 9.735 9.022 1.00 89.31 91 GLU A N 1
ATOM 659 C CA . GLU A 1 91 ? -0.739 8.626 9.663 1.00 89.31 91 GLU A CA 1
ATOM 660 C C . GLU A 1 91 ? -0.075 8.210 10.985 1.00 89.31 91 GLU A C 1
ATOM 662 O O . GLU A 1 91 ? -0.726 8.104 12.020 1.00 89.31 91 GLU A O 1
ATOM 667 N N . ALA A 1 92 ? 1.257 8.104 11.014 1.00 85.94 92 ALA A N 1
ATOM 668 C CA . ALA A 1 92 ? 1.995 7.823 12.243 1.00 85.94 92 ALA A CA 1
ATOM 669 C C . ALA A 1 92 ? 1.837 8.923 13.309 1.00 85.94 92 ALA A C 1
ATOM 671 O O . ALA A 1 92 ? 1.964 8.644 14.502 1.00 85.94 92 ALA A O 1
ATOM 672 N N . ARG A 1 93 ? 1.602 10.181 12.909 1.00 90.94 93 ARG A N 1
ATOM 673 C CA . ARG A 1 93 ? 1.300 11.272 13.850 1.00 90.94 93 ARG A CA 1
ATOM 674 C C . ARG A 1 93 ? -0.123 11.162 14.385 1.00 90.94 93 ARG A C 1
ATOM 676 O O . ARG A 1 93 ? -0.311 11.353 15.581 1.00 90.94 93 ARG A O 1
ATOM 683 N N . GLU A 1 94 ? -1.080 10.824 13.532 1.00 92.75 94 GLU A N 1
ATOM 684 C CA . GLU A 1 94 ? -2.474 10.608 13.919 1.00 92.75 94 GLU A CA 1
ATOM 685 C C . GLU A 1 94 ? -2.611 9.431 14.893 1.00 92.75 94 GLU A C 1
ATOM 687 O O . GLU A 1 94 ? -3.167 9.600 15.974 1.00 92.75 94 GLU A O 1
ATOM 692 N N . LEU A 1 95 ? -1.982 8.291 14.594 1.00 87.25 95 LEU A N 1
ATOM 693 C CA . LEU A 1 95 ? -1.959 7.126 15.486 1.00 87.25 95 LEU A CA 1
ATOM 694 C C . LEU A 1 95 ? -1.292 7.421 16.837 1.00 87.25 95 LEU A C 1
ATOM 696 O O . LEU A 1 95 ? -1.712 6.917 17.874 1.00 87.25 95 LEU A O 1
ATOM 700 N N . ARG A 1 96 ? -0.245 8.254 16.863 1.00 90.69 96 ARG A N 1
ATOM 701 C CA . ARG A 1 96 ? 0.359 8.688 18.135 1.00 90.69 96 ARG A CA 1
ATOM 702 C C . ARG A 1 96 ? -0.591 9.562 18.942 1.00 90.69 96 ARG A C 1
ATOM 704 O O . ARG A 1 96 ? -0.621 9.437 20.160 1.00 90.69 96 ARG A O 1
ATOM 711 N N . GLN A 1 97 ? -1.342 10.433 18.274 1.00 92.75 97 GLN A N 1
ATOM 712 C CA . GLN A 1 97 ? -2.323 11.282 18.935 1.00 92.75 97 GLN A CA 1
ATOM 713 C C . GLN A 1 97 ? -3.450 10.441 19.544 1.00 92.75 97 GLN A C 1
ATOM 715 O O . GLN A 1 97 ? -3.755 10.619 20.719 1.00 92.75 97 GLN A O 1
ATOM 720 N N . THR A 1 98 ? -3.995 9.475 18.798 1.00 90.94 98 THR A N 1
ATOM 721 C CA . THR A 1 98 ? -5.050 8.587 19.308 1.00 90.94 98 THR A CA 1
ATOM 722 C C . THR A 1 98 ? -4.572 7.724 20.472 1.00 90.94 98 THR A C 1
ATOM 724 O O . THR A 1 98 ? -5.311 7.563 21.438 1.00 90.94 98 THR A O 1
ATOM 727 N N . ILE A 1 99 ? -3.327 7.229 20.448 1.00 88.31 99 ILE A N 1
ATOM 728 C CA . ILE A 1 99 ? -2.730 6.535 21.601 1.00 88.31 99 ILE A CA 1
ATOM 729 C C . ILE A 1 99 ? -2.690 7.452 22.828 1.00 88.31 99 ILE A C 1
ATOM 731 O O . ILE A 1 99 ? -3.124 7.039 23.899 1.00 88.31 99 ILE A O 1
ATOM 735 N N . CYS A 1 100 ? -2.219 8.695 22.689 1.00 91.88 100 CYS A N 1
ATOM 736 C CA . CYS A 1 100 ? -2.174 9.635 23.812 1.00 91.88 100 CYS A CA 1
ATOM 737 C C . CYS A 1 100 ? -3.569 9.960 24.369 1.00 91.88 100 CYS A C 1
ATOM 739 O O . CYS A 1 100 ? -3.725 10.101 25.583 1.00 91.88 100 CYS A O 1
ATOM 741 N N . ASP A 1 101 ? -4.575 10.079 23.503 1.00 91.44 101 ASP A N 1
ATOM 742 C CA . ASP A 1 101 ? -5.954 10.330 23.922 1.00 91.44 101 ASP A CA 1
ATOM 743 C C . ASP A 1 101 ? -6.525 9.112 24.675 1.00 91.44 101 ASP A C 1
ATOM 745 O O . ASP A 1 101 ? -7.079 9.266 25.763 1.00 91.44 101 ASP A O 1
ATOM 749 N N . LEU A 1 102 ? -6.278 7.893 24.182 1.00 88.75 102 LEU A N 1
ATOM 750 C CA . LEU A 1 102 ? -6.672 6.650 24.857 1.00 88.75 102 LEU A CA 1
ATOM 751 C C . LEU A 1 102 ? -5.960 6.451 26.201 1.00 88.75 102 LEU A C 1
ATOM 753 O O . LEU A 1 102 ? -6.586 6.036 27.174 1.00 88.75 102 LEU A O 1
ATOM 757 N N . GLU A 1 103 ? -4.664 6.755 26.289 1.00 90.88 103 GLU A N 1
ATOM 758 C CA . GLU A 1 103 ? -3.915 6.711 27.552 1.00 90.88 103 GLU A CA 1
ATOM 759 C C . GLU A 1 103 ? -4.507 7.681 28.581 1.00 90.88 103 GLU A C 1
ATOM 761 O O . GLU A 1 103 ? -4.628 7.343 29.763 1.00 90.88 103 GLU A O 1
ATOM 766 N N . ARG A 1 104 ? -4.928 8.870 28.134 1.00 93.38 104 ARG A N 1
ATOM 767 C CA . ARG A 1 104 ? -5.584 9.866 28.987 1.00 93.38 104 ARG A CA 1
ATOM 768 C C . ARG A 1 104 ? -6.941 9.381 29.489 1.00 93.38 104 ARG A C 1
ATOM 770 O O . ARG A 1 104 ? -7.231 9.521 30.679 1.00 93.38 104 ARG A O 1
ATOM 777 N N . ASP A 1 105 ? -7.752 8.808 28.609 1.00 90.56 105 ASP A N 1
ATOM 778 C CA . ASP A 1 105 ? -9.063 8.269 28.970 1.00 90.56 105 ASP A CA 1
ATOM 779 C C . ASP A 1 105 ? -8.934 7.088 29.935 1.00 90.56 105 ASP A C 1
ATOM 781 O O . ASP A 1 105 ? -9.690 6.993 30.903 1.00 90.56 105 ASP A O 1
ATOM 785 N N . ASN A 1 106 ? -7.929 6.232 29.738 1.00 89.00 106 ASN A N 1
ATOM 786 C CA . ASN A 1 106 ? -7.655 5.102 30.621 1.00 89.00 106 ASN A CA 1
ATOM 787 C C . ASN A 1 106 ? -7.187 5.558 32.016 1.00 89.00 106 ASN A C 1
ATOM 789 O O . ASN A 1 106 ? -7.633 5.022 33.033 1.00 89.00 106 ASN A O 1
ATOM 793 N N . ALA A 1 107 ? -6.353 6.602 32.091 1.00 89.81 107 ALA A N 1
ATOM 794 C CA . ALA A 1 107 ? -5.969 7.212 33.364 1.00 89.81 107 ALA A CA 1
ATOM 795 C C . ALA A 1 107 ? -7.187 7.781 34.117 1.00 89.81 107 ALA A C 1
ATOM 797 O O . ALA A 1 107 ? -7.345 7.538 35.311 1.00 89.81 107 ALA A O 1
ATOM 798 N N . ASN A 1 108 ? -8.088 8.467 33.409 1.00 92.56 108 ASN A N 1
ATOM 799 C CA . ASN A 1 108 ? -9.324 9.011 33.980 1.00 92.56 108 ASN A CA 1
ATOM 800 C C . ASN A 1 108 ? -10.284 7.898 34.452 1.00 92.56 108 ASN A C 1
ATOM 802 O O . ASN A 1 108 ? -10.890 7.981 35.518 1.00 92.56 108 ASN A O 1
ATOM 806 N N . LEU A 1 109 ? -10.405 6.812 33.682 1.00 89.12 109 LEU A N 1
ATOM 807 C CA . LEU A 1 109 ? -11.158 5.622 34.086 1.00 89.12 109 LEU A CA 1
ATOM 808 C C . LEU A 1 109 ? -10.582 4.979 35.350 1.00 89.12 109 LEU A C 1
ATOM 810 O O . LEU A 1 109 ? -11.348 4.630 36.245 1.00 89.12 109 LEU A O 1
ATOM 814 N N . THR A 1 110 ? -9.257 4.867 35.437 1.00 91.88 110 THR A N 1
ATOM 815 C CA . THR A 1 110 ? -8.566 4.318 36.611 1.00 91.88 110 THR A CA 1
ATOM 816 C C . THR A 1 110 ? -8.843 5.165 37.854 1.00 91.88 110 THR A C 1
ATOM 818 O O . THR A 1 110 ? -9.287 4.628 38.863 1.00 91.88 110 THR A O 1
ATOM 821 N N . GLU A 1 111 ? -8.714 6.493 37.757 1.00 92.44 111 GLU A N 1
ATOM 822 C CA . GLU A 1 111 ? -9.031 7.419 38.857 1.00 92.44 111 GLU A CA 1
ATOM 823 C C . GLU A 1 111 ? -10.489 7.271 39.328 1.00 92.44 111 GLU A C 1
ATOM 825 O O . GLU A 1 111 ? -10.774 7.222 40.524 1.00 92.44 111 GLU A O 1
ATOM 830 N N . ARG A 1 112 ? -11.436 7.127 38.394 1.00 89.62 112 ARG A N 1
ATOM 831 C CA . ARG A 1 112 ? -12.849 6.907 38.736 1.00 89.62 112 ARG A CA 1
ATOM 832 C C . ARG A 1 112 ? -13.094 5.563 39.419 1.00 89.62 112 ARG A C 1
ATOM 834 O O . ARG A 1 112 ? -13.990 5.484 40.258 1.00 89.62 112 ARG A O 1
ATOM 841 N N . ILE A 1 113 ? -12.357 4.517 39.046 1.00 90.69 113 ILE A N 1
ATOM 842 C CA . ILE A 1 113 ? -12.437 3.208 39.704 1.00 90.69 113 ILE A CA 1
ATOM 843 C C . ILE A 1 113 ? -11.909 3.314 41.134 1.00 90.69 113 ILE A C 1
ATOM 845 O O . ILE A 1 113 ? -12.583 2.833 42.042 1.00 90.69 113 ILE A O 1
ATOM 849 N N . ASP A 1 114 ? -10.781 3.993 41.346 1.00 90.62 114 ASP A N 1
ATOM 850 C CA . ASP A 1 114 ? -10.202 4.187 42.679 1.00 90.62 114 ASP A CA 1
ATOM 851 C C . ASP A 1 114 ? -11.179 4.907 43.619 1.00 90.62 114 ASP A C 1
ATOM 853 O O . ASP A 1 114 ? -11.422 4.436 44.729 1.00 90.62 114 ASP A O 1
ATOM 857 N N . VAL A 1 115 ? -11.840 5.971 43.144 1.00 91.50 115 VAL A N 1
ATOM 858 C CA . VAL A 1 115 ? -12.883 6.671 43.918 1.00 91.50 115 VAL A CA 1
ATOM 859 C C . VAL A 1 115 ? -14.036 5.734 44.290 1.00 91.50 115 VAL A C 1
ATOM 861 O O . VAL A 1 115 ? -14.541 5.781 45.407 1.00 91.50 115 VAL A O 1
ATOM 864 N N . VAL A 1 116 ? -14.476 4.866 43.374 1.00 87.81 116 VAL A N 1
ATOM 865 C CA . VAL A 1 116 ? -15.558 3.906 43.657 1.00 87.81 116 VAL A CA 1
ATOM 866 C C . VAL A 1 116 ? -15.119 2.842 44.664 1.00 87.81 116 VAL A C 1
ATOM 868 O O . VAL A 1 116 ? -15.937 2.423 45.484 1.00 87.81 116 VAL A O 1
ATOM 871 N N . LEU A 1 117 ? -13.862 2.396 44.608 1.00 88.50 117 LEU A N 1
ATOM 872 C CA . LEU A 1 117 ? -13.307 1.442 45.567 1.00 88.50 117 LEU A CA 1
ATOM 873 C C . LEU A 1 117 ? -13.217 2.053 46.971 1.00 88.50 117 LEU A C 1
ATOM 875 O O . LEU A 1 117 ? -13.656 1.413 47.924 1.00 88.50 117 LEU A O 1
ATOM 879 N N . GLU A 1 118 ? -12.768 3.303 47.090 1.00 90.69 118 GLU A N 1
ATOM 880 C CA . GLU A 1 118 ? -12.757 4.043 48.362 1.00 90.69 118 GLU A CA 1
ATOM 881 C C . GLU A 1 118 ? -14.177 4.166 48.950 1.00 90.69 118 GLU A C 1
ATOM 883 O O . GLU A 1 118 ? -14.413 3.849 50.115 1.00 90.69 118 GLU A O 1
ATOM 888 N N . ASP A 1 119 ? -15.166 4.492 48.112 1.00 88.19 119 ASP A N 1
ATOM 889 C CA . ASP A 1 119 ? -16.579 4.601 48.505 1.00 88.19 119 ASP A CA 1
ATOM 890 C C . ASP A 1 119 ? -17.174 3.251 48.984 1.00 88.19 119 ASP A C 1
ATOM 892 O O . ASP A 1 119 ? -18.119 3.196 49.788 1.00 88.19 119 ASP A O 1
ATOM 896 N N . ILE A 1 120 ? -16.647 2.128 48.478 1.00 82.00 120 ILE A N 1
ATOM 897 C CA . ILE A 1 120 ? -17.002 0.770 48.916 1.00 82.00 120 ILE A CA 1
ATOM 898 C C . ILE A 1 120 ? -16.353 0.456 50.266 1.00 82.00 120 ILE A C 1
ATOM 900 O O . ILE A 1 120 ? -17.051 -0.035 51.163 1.00 82.00 120 ILE A O 1
ATOM 904 N N . ASP A 1 121 ? -15.069 0.761 50.430 1.00 84.44 121 ASP A N 1
ATOM 905 C CA . ASP A 1 121 ? -14.333 0.533 51.675 1.00 84.44 121 ASP A CA 1
ATOM 906 C C . ASP A 1 121 ? -14.922 1.352 52.833 1.00 84.44 121 ASP A C 1
ATOM 908 O O . ASP A 1 121 ? -15.193 0.804 53.908 1.00 84.44 121 ASP A O 1
ATOM 912 N N . ASP A 1 122 ? -15.275 2.616 52.593 1.00 83.88 122 ASP A N 1
ATOM 913 C CA . ASP A 1 122 ? -15.961 3.473 53.566 1.00 83.88 122 ASP A CA 1
ATOM 914 C C . ASP A 1 122 ? -17.313 2.891 54.000 1.00 83.88 122 ASP A C 1
ATOM 916 O O . ASP A 1 122 ? -17.688 2.912 55.182 1.00 83.88 122 ASP A O 1
ATOM 920 N N . ARG A 1 123 ? -18.064 2.305 53.058 1.00 77.25 123 ARG A N 1
ATOM 921 C CA . ARG A 1 123 ? -19.317 1.604 53.379 1.00 77.25 123 ARG A CA 1
ATOM 922 C C . ARG A 1 123 ? -19.085 0.353 54.212 1.00 77.25 123 ARG A C 1
ATOM 924 O O . ARG A 1 123 ? -19.910 0.069 55.088 1.00 77.25 123 ARG A O 1
ATOM 931 N N . HIS A 1 124 ? -18.013 -0.391 53.955 1.00 79.19 124 HIS A N 1
ATOM 932 C CA . HIS A 1 124 ? -17.643 -1.550 54.761 1.00 79.19 124 HIS A CA 1
ATOM 933 C C . HIS A 1 124 ? -17.257 -1.135 56.185 1.00 79.19 124 HIS A C 1
ATOM 935 O O . HIS A 1 124 ? -17.827 -1.674 57.136 1.00 79.19 124 HIS A O 1
ATOM 941 N N . ALA A 1 125 ? -16.421 -0.109 56.347 1.00 78.44 125 ALA A N 1
ATOM 942 C CA . ALA A 1 125 ? -16.039 0.430 57.653 1.00 78.44 125 ALA A CA 1
ATOM 943 C C . ALA A 1 125 ? -17.254 0.934 58.456 1.00 78.44 125 ALA A C 1
ATOM 945 O O . ALA A 1 125 ? -17.418 0.622 59.639 1.00 78.44 125 ALA A O 1
ATOM 946 N N . MET A 1 126 ? -18.174 1.649 57.802 1.00 73.19 126 MET A N 1
ATOM 947 C CA . MET A 1 126 ? -19.446 2.078 58.398 1.00 73.19 126 MET A CA 1
ATOM 948 C C . MET A 1 126 ? -20.328 0.896 58.823 1.00 73.19 126 MET A C 1
ATOM 950 O O . MET A 1 126 ? -20.997 0.953 59.859 1.00 73.19 126 MET A O 1
ATOM 954 N N . SER A 1 127 ? -20.346 -0.182 58.033 1.00 78.06 127 SER A N 1
ATOM 955 C CA . SER A 1 127 ? -21.082 -1.406 58.358 1.00 78.06 127 SER A CA 1
ATOM 956 C C . SER A 1 127 ? -20.501 -2.104 59.588 1.00 78.06 127 SER A C 1
ATOM 958 O O . SER A 1 127 ? -21.257 -2.479 60.489 1.00 78.06 127 SER A O 1
ATOM 960 N N . GLU A 1 128 ? -19.177 -2.234 59.666 1.00 75.12 128 GLU A N 1
ATOM 961 C CA . GLU A 1 128 ? -18.484 -2.827 60.814 1.00 75.12 128 GLU A CA 1
ATOM 962 C C . GLU A 1 128 ? -18.673 -1.998 62.085 1.00 75.12 128 GLU A C 1
ATOM 964 O O . GLU A 1 128 ? -19.008 -2.545 63.137 1.00 75.12 128 GLU A O 1
ATOM 969 N N . TYR A 1 129 ? -18.563 -0.671 61.991 1.00 74.06 129 TYR A N 1
ATOM 970 C CA . TYR A 1 129 ? -18.809 0.222 63.122 1.00 74.06 129 TYR A CA 1
ATOM 971 C C . TYR A 1 129 ? -20.258 0.128 63.623 1.00 74.06 129 TYR A C 1
ATOM 973 O O . TYR A 1 129 ? -20.511 0.031 64.828 1.00 74.06 129 TYR A O 1
ATOM 981 N N . ALA A 1 130 ? -21.230 0.074 62.707 1.00 72.69 130 ALA A N 1
ATOM 982 C CA . ALA A 1 130 ? -22.627 -0.146 63.066 1.00 72.69 130 ALA A CA 1
ATOM 983 C C . ALA A 1 130 ? -22.834 -1.502 63.765 1.00 72.69 130 ALA A C 1
ATOM 985 O O . ALA A 1 130 ? -23.644 -1.602 64.687 1.00 72.69 130 ALA A O 1
ATOM 986 N N . GLN A 1 131 ? -22.101 -2.540 63.360 1.00 71.62 131 GLN A N 1
ATOM 987 C CA . GLN A 1 131 ? -22.153 -3.862 63.984 1.00 71.62 131 GLN A CA 1
ATOM 988 C C . GLN A 1 131 ? -21.473 -3.877 65.364 1.00 71.62 131 GLN A C 1
ATOM 990 O O . GLN A 1 131 ? -21.996 -4.481 66.301 1.00 71.62 131 GLN A O 1
ATOM 995 N N . PHE A 1 132 ? -20.374 -3.140 65.533 1.00 72.19 132 PHE A N 1
ATOM 996 C CA . PHE A 1 132 ? -19.710 -2.944 66.821 1.00 72.19 132 PHE A CA 1
ATOM 997 C C . PHE A 1 132 ? -20.615 -2.239 67.839 1.00 72.19 132 PHE A C 1
ATOM 999 O O . PHE A 1 132 ? -20.705 -2.686 68.982 1.00 72.19 132 PHE A O 1
ATOM 1006 N N . LEU A 1 133 ? -21.339 -1.188 67.435 1.00 69.69 133 LEU A N 1
ATOM 1007 C CA . LEU A 1 133 ? -22.317 -0.505 68.296 1.00 69.69 133 LEU A CA 1
ATOM 1008 C C . LEU A 1 133 ? -23.472 -1.422 68.724 1.00 69.69 133 LEU A C 1
ATOM 1010 O O . LEU A 1 133 ? -23.960 -1.316 69.850 1.00 69.69 133 LEU A O 1
ATOM 1014 N N . VAL A 1 134 ? -23.898 -2.336 67.849 1.00 71.12 134 VAL A N 1
ATOM 1015 C CA . VAL A 1 134 ? -24.914 -3.350 68.175 1.00 71.12 134 VAL A CA 1
ATOM 1016 C C . VAL A 1 134 ? -24.372 -4.366 69.189 1.00 71.12 134 VAL A C 1
ATOM 1018 O O . VAL A 1 134 ? -25.086 -4.715 70.128 1.00 71.12 134 VAL A O 1
ATOM 1021 N N . ASN A 1 135 ? -23.109 -4.779 69.056 1.00 64.25 135 ASN A N 1
ATOM 1022 C CA . ASN A 1 135 ? -22.469 -5.765 69.935 1.00 64.25 135 ASN A CA 1
ATOM 1023 C C . ASN A 1 135 ? -21.950 -5.181 71.262 1.00 64.25 135 ASN A C 1
ATOM 1025 O O . ASN A 1 135 ? -21.775 -5.917 72.227 1.00 64.25 135 ASN A O 1
ATOM 1029 N N . SER A 1 136 ? -21.723 -3.867 71.326 1.00 55.72 136 SER A N 1
ATOM 1030 C CA . SER A 1 136 ? -21.204 -3.158 72.508 1.00 55.72 136 SER A CA 1
ATOM 1031 C C . SER A 1 136 ? -22.305 -2.611 73.418 1.00 55.72 136 SER A C 1
ATOM 1033 O O . SER A 1 136 ? -22.026 -1.896 74.382 1.00 55.72 136 SER A O 1
ATOM 1035 N N . ARG A 1 137 ? -23.575 -2.925 73.133 1.00 50.94 137 ARG A N 1
ATOM 1036 C CA . ARG A 1 137 ? -24.692 -2.571 74.009 1.00 50.94 137 ARG A CA 1
ATOM 1037 C C . ARG A 1 137 ? -24.527 -3.345 75.327 1.00 50.94 137 ARG A C 1
ATOM 1039 O O . ARG A 1 137 ? -24.533 -4.575 75.291 1.00 50.94 137 ARG A O 1
ATOM 1046 N N . PRO A 1 138 ? -24.368 -2.674 76.484 1.00 46.19 138 PRO A N 1
ATOM 1047 C CA . PRO A 1 138 ? -24.201 -3.374 77.748 1.00 46.19 138 PRO A CA 1
ATOM 1048 C C . PRO A 1 138 ? -25.451 -4.214 77.993 1.00 46.19 138 PRO A C 1
ATOM 1050 O O . PRO A 1 138 ? -26.574 -3.720 77.870 1.00 46.19 138 PRO A O 1
ATOM 1053 N N . SER A 1 139 ? -25.260 -5.490 78.318 1.00 48.22 139 SER A N 1
ATOM 1054 C CA . SER A 1 139 ? -26.326 -6.394 78.733 1.00 48.22 139 SER A CA 1
ATOM 1055 C C . SER A 1 139 ? -26.881 -5.932 80.084 1.00 48.22 139 SER A C 1
ATOM 1057 O O . SER A 1 139 ? -26.556 -6.486 81.132 1.00 48.22 139 SER A O 1
ATOM 1059 N N . THR A 1 140 ? -27.695 -4.879 80.096 1.00 43.66 140 THR A N 1
ATOM 1060 C CA . THR A 1 140 ? -28.466 -4.490 81.274 1.00 43.66 140 THR A CA 1
ATOM 1061 C C . THR A 1 140 ? -29.739 -5.313 81.296 1.00 43.66 140 THR A C 1
ATOM 1063 O O . THR A 1 140 ? -30.776 -4.911 80.772 1.00 43.66 140 THR A O 1
ATOM 1066 N N . SER A 1 141 ? -29.645 -6.486 81.912 1.00 41.22 141 SER A N 1
ATOM 1067 C CA . SER A 1 141 ? -30.797 -7.199 82.442 1.00 41.22 141 SER A CA 1
ATOM 1068 C C . SER A 1 141 ? -30.896 -6.957 83.949 1.00 41.22 141 SER A C 1
ATOM 1070 O O . SER A 1 141 ? -30.244 -7.642 84.735 1.00 41.22 141 SER A O 1
ATOM 1072 N N . SER A 1 142 ? -31.778 -6.045 84.355 1.00 44.22 142 SER A N 1
ATOM 1073 C CA . SER A 1 142 ? -32.676 -6.330 85.474 1.00 44.22 142 SER A CA 1
ATOM 1074 C C . SER A 1 142 ? -34.040 -5.651 85.292 1.00 44.22 142 SER A C 1
ATOM 1076 O O . SER A 1 142 ? -34.155 -4.467 84.996 1.00 44.22 142 SER A O 1
ATOM 1078 N N . SER A 1 143 ? -35.066 -6.484 85.489 1.00 44.97 143 SER A N 1
ATOM 1079 C CA . SER A 1 143 ? -36.475 -6.191 85.783 1.00 44.97 143 SER A CA 1
ATOM 1080 C C . SER A 1 143 ? -37.342 -5.452 84.746 1.00 44.97 143 SER A C 1
ATOM 1082 O O . SER A 1 143 ? -37.367 -4.232 84.656 1.00 44.97 143 SER A O 1
ATOM 1084 N N . SER A 1 144 ? -38.179 -6.265 84.086 1.00 51.03 144 SER A N 1
ATOM 1085 C CA . SER A 1 144 ? -39.627 -6.059 83.893 1.00 51.03 144 SER A CA 1
ATOM 1086 C C . SER A 1 144 ? -40.107 -4.721 83.321 1.00 51.03 144 SER A C 1
ATOM 1088 O O . SER A 1 144 ? -40.496 -3.822 84.058 1.00 51.03 144 SER A O 1
ATOM 1090 N N . SER A 1 145 ? -40.251 -4.679 81.997 1.00 34.34 145 SER A N 1
ATOM 1091 C CA . SER A 1 145 ? -41.370 -4.022 81.311 1.00 34.34 145 SER A CA 1
ATOM 1092 C C . SER A 1 145 ? -41.362 -4.467 79.848 1.00 34.34 145 SER A C 1
ATOM 1094 O O . SER A 1 145 ? -40.351 -4.306 79.176 1.00 34.34 145 SER A O 1
ATOM 1096 N N . ILE A 1 146 ? -42.454 -5.104 79.413 1.00 39.38 146 ILE A N 1
ATOM 1097 C CA . ILE A 1 146 ? -42.892 -5.327 78.022 1.00 39.38 146 ILE A CA 1
ATOM 1098 C C . ILE A 1 146 ? -41.737 -5.452 77.010 1.00 39.38 146 ILE A C 1
ATOM 1100 O O . ILE A 1 146 ? -41.264 -4.467 76.445 1.00 39.38 146 ILE A O 1
ATOM 1104 N N . VAL A 1 147 ? -41.314 -6.691 76.744 1.00 41.75 147 VAL A N 1
ATOM 1105 C CA . VAL A 1 147 ? -40.372 -7.014 75.663 1.00 41.75 147 VAL A CA 1
ATOM 1106 C C . VAL A 1 147 ? -41.068 -6.760 74.321 1.00 41.75 147 VAL A C 1
ATOM 1108 O O . VAL A 1 147 ? -41.655 -7.654 73.720 1.00 41.75 147 VAL A O 1
ATOM 1111 N N . ALA A 1 148 ? -41.044 -5.511 73.859 1.00 45.19 148 ALA A N 1
ATOM 1112 C CA . ALA A 1 148 ? -41.328 -5.176 72.474 1.00 45.19 148 ALA A CA 1
ATOM 1113 C C . ALA A 1 148 ? -40.139 -5.662 71.631 1.00 45.19 148 ALA A C 1
ATOM 1115 O O . ALA A 1 148 ? -39.023 -5.175 71.789 1.00 45.19 148 ALA A O 1
ATOM 1116 N N . ALA A 1 149 ? -40.395 -6.671 70.797 1.00 47.47 149 ALA A N 1
ATOM 1117 C CA . ALA A 1 149 ? -39.463 -7.395 69.936 1.00 47.47 149 ALA A CA 1
ATOM 1118 C C . ALA A 1 149 ? -38.313 -6.536 69.346 1.00 47.47 149 ALA A C 1
ATOM 1120 O O . ALA A 1 149 ? -38.508 -5.871 68.327 1.00 47.47 149 ALA A O 1
ATOM 1121 N N . PRO A 1 150 ? -37.087 -6.595 69.903 1.00 52.38 150 PRO A N 1
ATOM 1122 C CA . PRO A 1 150 ? -35.901 -5.971 69.302 1.00 52.38 150 PRO A CA 1
ATOM 1123 C C . PRO A 1 150 ? -35.513 -6.638 67.971 1.00 52.38 150 PRO A C 1
ATOM 1125 O O . PRO A 1 150 ? -34.874 -6.026 67.117 1.00 52.38 150 PRO A O 1
ATOM 1128 N N . GLU A 1 151 ? -35.936 -7.889 67.779 1.00 54.44 151 GLU A N 1
ATOM 1129 C CA . GLU A 1 151 ? -35.659 -8.694 66.591 1.00 54.44 151 GLU A CA 1
ATOM 1130 C C . GLU A 1 151 ? -36.443 -8.231 65.354 1.00 54.44 151 GLU A C 1
ATOM 1132 O O . GLU A 1 151 ? -35.923 -8.336 64.246 1.00 54.44 151 GLU A O 1
ATOM 1137 N N . SER A 1 152 ? -37.648 -7.652 65.490 1.00 60.00 152 SER A N 1
ATOM 1138 C CA . SER A 1 152 ? -38.464 -7.320 64.306 1.00 60.00 152 SER A CA 1
ATOM 1139 C C . SER A 1 152 ? -37.917 -6.121 63.521 1.00 60.00 152 SER A C 1
ATOM 1141 O O . SER A 1 152 ? -37.884 -6.151 62.291 1.00 60.00 152 SER A O 1
ATOM 1143 N N . ALA A 1 153 ? -37.397 -5.096 64.206 1.00 69.00 153 ALA A N 1
ATOM 1144 C CA . ALA A 1 153 ? -36.769 -3.941 63.560 1.00 69.00 153 ALA A CA 1
ATOM 1145 C C . ALA A 1 153 ? -35.438 -4.312 62.883 1.00 69.00 153 ALA A C 1
ATOM 1147 O O . ALA A 1 153 ? -35.121 -3.813 61.801 1.00 69.00 153 ALA A O 1
ATOM 1148 N N . TYR A 1 154 ? -34.672 -5.221 63.494 1.00 77.12 154 TYR A N 1
ATOM 1149 C CA . TYR A 1 154 ? -33.435 -5.748 62.922 1.00 77.12 154 TYR A CA 1
ATOM 1150 C C . TYR A 1 154 ? -33.703 -6.598 61.669 1.00 77.12 154 TYR A C 1
ATOM 1152 O O . TYR A 1 154 ? -33.055 -6.389 60.641 1.00 77.12 154 TYR A O 1
ATOM 1160 N N . VAL A 1 155 ? -34.715 -7.474 61.712 1.00 78.75 155 VAL A N 1
ATOM 1161 C CA . VAL A 1 155 ? -35.167 -8.266 60.555 1.00 78.75 155 VAL A CA 1
ATOM 1162 C C . VAL A 1 155 ? -35.662 -7.363 59.422 1.00 78.75 155 VAL A C 1
ATOM 1164 O O . VAL A 1 155 ? -35.264 -7.566 58.277 1.00 78.75 155 VAL A O 1
ATOM 1167 N N . LEU A 1 156 ? -36.445 -6.320 59.717 1.00 78.75 156 LEU A N 1
ATOM 1168 C CA . LEU A 1 156 ? -36.891 -5.351 58.705 1.00 78.75 156 LEU A CA 1
ATOM 1169 C C . LEU A 1 156 ? -35.720 -4.580 58.076 1.00 78.75 156 LEU A C 1
ATOM 1171 O O . LEU A 1 156 ? -35.716 -4.331 56.867 1.00 78.75 156 LEU A O 1
ATOM 1175 N N . ARG A 1 157 ? -34.691 -4.233 58.862 1.00 81.25 157 ARG A N 1
ATOM 1176 C CA . ARG A 1 157 ? -33.471 -3.594 58.342 1.00 81.25 157 ARG A CA 1
ATOM 1177 C C . ARG A 1 157 ? -32.707 -4.527 57.403 1.00 81.25 157 ARG A C 1
ATOM 1179 O O . ARG A 1 157 ? -32.311 -4.091 56.325 1.00 81.25 157 ARG A O 1
ATOM 1186 N N . LEU A 1 158 ? -32.531 -5.790 57.791 1.00 81.38 158 LEU A N 1
ATOM 1187 C CA . LEU A 1 158 ? -31.900 -6.821 56.961 1.00 81.38 158 LEU A CA 1
ATOM 1188 C C . LEU A 1 158 ? -32.687 -7.073 55.674 1.00 81.38 158 LEU A C 1
ATOM 1190 O O . LEU A 1 158 ? -32.091 -7.110 54.604 1.00 81.38 158 LEU A O 1
ATOM 1194 N N . GLN A 1 159 ? -34.017 -7.161 55.750 1.00 80.69 159 GLN A N 1
ATOM 1195 C CA . GLN A 1 159 ? -34.874 -7.286 54.570 1.00 80.69 159 GLN A CA 1
ATOM 1196 C C . GLN A 1 159 ? -34.726 -6.077 53.641 1.00 80.69 159 GLN A C 1
ATOM 1198 O O . GLN A 1 159 ? -34.548 -6.252 52.442 1.00 80.69 159 GLN A O 1
ATOM 1203 N N . SER A 1 160 ? -34.705 -4.849 54.173 1.00 85.06 160 SER A N 1
ATOM 1204 C CA . SER A 1 160 ? -34.468 -3.647 53.361 1.00 85.06 160 SER A CA 1
ATOM 1205 C C . SER A 1 160 ? -33.086 -3.652 52.693 1.00 85.06 160 SER A C 1
ATOM 1207 O O . SER A 1 160 ? -32.970 -3.300 51.518 1.00 85.06 160 SER A O 1
ATOM 1209 N N . GLN A 1 161 ? -32.038 -4.060 53.416 1.00 85.94 161 GLN A N 1
ATOM 1210 C CA . GLN A 1 161 ? -30.684 -4.177 52.868 1.00 85.94 161 GLN A CA 1
ATOM 1211 C C . GLN A 1 161 ? -30.600 -5.257 51.786 1.00 85.94 161 GLN A C 1
ATOM 1213 O O . GLN A 1 161 ? -30.015 -4.999 50.737 1.00 85.94 161 GLN A O 1
ATOM 1218 N N . LEU A 1 162 ? -31.242 -6.409 51.993 1.00 87.50 162 LEU A N 1
ATOM 1219 C CA . LEU A 1 162 ? -31.322 -7.482 51.007 1.00 87.50 162 LEU A CA 1
ATOM 1220 C C . LEU A 1 162 ? -32.039 -7.014 49.737 1.00 87.50 162 LEU A C 1
ATOM 1222 O O . LEU A 1 162 ? -31.501 -7.184 48.649 1.00 87.50 162 LEU A O 1
ATOM 1226 N N . THR A 1 163 ? -33.191 -6.347 49.854 1.00 88.38 163 THR A N 1
ATOM 1227 C CA . THR A 1 163 ? -33.918 -5.816 48.689 1.00 88.38 163 THR A CA 1
ATOM 1228 C C . THR A 1 163 ? -33.077 -4.796 47.917 1.00 88.38 163 THR A C 1
ATOM 1230 O O . THR A 1 163 ? -33.041 -4.826 46.687 1.00 88.38 163 THR A O 1
ATOM 1233 N N . LYS A 1 164 ? -32.341 -3.919 48.618 1.00 89.12 164 LYS A N 1
ATOM 1234 C CA . LYS A 1 164 ? -31.404 -2.973 47.985 1.00 89.12 164 LYS A CA 1
ATOM 1235 C C . LYS A 1 164 ? -30.246 -3.690 47.291 1.00 89.12 164 LYS A C 1
ATOM 1237 O O . LYS A 1 164 ? -29.877 -3.298 46.187 1.00 89.12 164 LYS A O 1
ATOM 1242 N N . ALA A 1 165 ? -29.679 -4.717 47.921 1.00 89.62 165 ALA A N 1
ATOM 1243 C CA . ALA A 1 165 ? -28.600 -5.515 47.350 1.00 89.62 165 ALA A CA 1
ATOM 1244 C C . ALA A 1 165 ? -29.071 -6.266 46.098 1.00 89.62 165 ALA A C 1
ATOM 1246 O O . ALA A 1 165 ? -28.424 -6.168 45.063 1.00 89.62 165 ALA A O 1
ATOM 1247 N N . MET A 1 166 ? -30.238 -6.913 46.147 1.00 88.75 166 MET A N 1
ATOM 1248 C CA . MET A 1 166 ? -30.838 -7.595 44.996 1.00 88.75 166 MET A CA 1
ATOM 1249 C C . MET A 1 166 ? -31.107 -6.635 43.835 1.00 88.75 166 MET A C 1
ATOM 1251 O O . MET A 1 166 ? -30.807 -6.965 42.692 1.00 88.75 166 MET A O 1
ATOM 1255 N N . HIS A 1 167 ? -31.616 -5.430 44.114 1.00 90.81 167 HIS A N 1
ATOM 1256 C CA . HIS A 1 167 ? -31.834 -4.429 43.070 1.00 90.81 167 HIS A CA 1
ATOM 1257 C C . HIS A 1 167 ? -30.517 -3.971 42.428 1.00 90.81 167 HIS A C 1
ATOM 1259 O O . HIS A 1 167 ? -30.410 -3.947 41.204 1.00 90.81 167 HIS A O 1
ATOM 1265 N N . LYS A 1 168 ? -29.489 -3.677 43.238 1.00 92.38 168 LYS A N 1
ATOM 1266 C CA . LYS A 1 168 ? -28.149 -3.336 42.730 1.00 92.38 168 LYS A CA 1
ATOM 1267 C C . LYS A 1 168 ? -27.547 -4.463 41.898 1.00 92.38 168 LYS A C 1
ATOM 1269 O O . LYS A 1 168 ? -26.975 -4.199 40.851 1.00 92.38 168 LYS A O 1
ATOM 1274 N N . MET A 1 169 ? -27.699 -5.704 42.346 1.00 90.75 169 MET A N 1
ATOM 1275 C CA . MET A 1 169 ? -27.183 -6.877 41.650 1.00 90.75 169 MET A CA 1
ATOM 1276 C C . MET A 1 169 ? -27.872 -7.071 40.291 1.00 90.75 169 MET A C 1
ATOM 1278 O O . MET A 1 169 ? -27.201 -7.391 39.319 1.00 90.75 169 MET A O 1
ATOM 1282 N N . GLY A 1 170 ? -29.177 -6.786 40.190 1.00 93.25 170 GLY A N 1
ATOM 1283 C CA . GLY A 1 170 ? -29.891 -6.768 38.908 1.00 93.25 170 GLY A CA 1
ATOM 1284 C C . GLY A 1 170 ? -29.398 -5.676 37.952 1.00 93.25 170 GLY A C 1
ATOM 1285 O O . GLY A 1 170 ? -29.239 -5.927 36.763 1.00 93.25 170 GLY A O 1
ATOM 1286 N N . VAL A 1 171 ? -29.094 -4.477 38.464 1.00 94.06 171 VAL A N 1
ATOM 1287 C CA . VAL A 1 171 ? -28.496 -3.402 37.649 1.00 94.06 171 VAL A CA 1
ATOM 1288 C C . VAL A 1 171 ? -27.090 -3.781 37.177 1.00 94.06 171 VAL A C 1
ATOM 1290 O O . VAL A 1 171 ? -26.772 -3.577 36.010 1.00 94.06 171 VAL A O 1
ATOM 1293 N N . LEU A 1 172 ? -26.267 -4.357 38.059 1.00 93.06 172 LEU A N 1
ATOM 1294 C CA . LEU A 1 172 ? -24.916 -4.810 37.718 1.00 93.06 172 LEU A CA 1
ATOM 1295 C C . LEU A 1 172 ? -24.933 -5.938 36.683 1.00 93.06 172 LEU A C 1
ATOM 1297 O O . LEU A 1 172 ? -24.125 -5.902 35.764 1.00 93.06 172 LEU A O 1
ATOM 1301 N N . ALA A 1 173 ? -25.864 -6.891 36.782 1.00 93.06 173 ALA A N 1
ATOM 1302 C CA . ALA A 1 173 ? -26.023 -7.943 35.778 1.00 93.06 173 ALA A CA 1
ATOM 1303 C C . ALA A 1 173 ? -26.289 -7.351 34.383 1.00 93.06 173 ALA A C 1
ATOM 1305 O O . ALA A 1 173 ? -25.567 -7.657 33.443 1.00 93.06 173 ALA A O 1
ATOM 1306 N N . ASN A 1 174 ? -27.221 -6.397 34.277 1.00 93.75 174 ASN A N 1
ATOM 1307 C CA . ASN A 1 174 ? -27.499 -5.719 33.007 1.00 93.75 174 ASN A CA 1
ATOM 1308 C C . ASN A 1 174 ? -26.290 -4.926 32.475 1.00 93.75 174 ASN A C 1
ATOM 1310 O O . ASN A 1 174 ? -26.100 -4.824 31.266 1.00 93.75 174 ASN A O 1
ATOM 1314 N N . GLN A 1 175 ? -25.486 -4.326 33.361 1.00 92.25 175 GLN A N 1
ATOM 1315 C CA . GLN A 1 175 ? -24.264 -3.619 32.961 1.00 92.25 175 GLN A CA 1
ATOM 1316 C C . GLN A 1 175 ? -23.180 -4.578 32.462 1.00 92.25 175 GLN A C 1
ATOM 1318 O O . GLN A 1 175 ? -22.485 -4.244 31.508 1.00 92.25 175 GLN A O 1
ATOM 1323 N N . ILE A 1 176 ? -23.050 -5.758 33.075 1.00 94.19 176 ILE A N 1
ATOM 1324 C CA . ILE A 1 176 ? -22.127 -6.804 32.620 1.00 94.19 176 ILE A CA 1
ATOM 1325 C C . ILE A 1 176 ? -22.535 -7.293 31.230 1.00 94.19 176 ILE A C 1
ATOM 1327 O O . ILE A 1 176 ? -21.684 -7.332 30.345 1.00 94.19 176 ILE A O 1
ATOM 1331 N N . ASP A 1 177 ? -23.821 -7.580 31.020 1.00 95.06 177 ASP A N 1
ATOM 1332 C CA . ASP A 1 177 ? -24.332 -8.029 29.721 1.00 95.06 177 ASP A CA 1
ATOM 1333 C C . ASP A 1 177 ? -24.081 -6.974 28.630 1.00 95.06 177 ASP A C 1
ATOM 1335 O O . ASP A 1 177 ? -23.623 -7.298 27.534 1.00 95.06 177 ASP A O 1
ATOM 1339 N N . LEU A 1 178 ? -24.309 -5.692 28.944 1.00 95.62 178 LEU A N 1
ATOM 1340 C CA . LEU A 1 178 ? -24.040 -4.590 28.018 1.00 95.62 178 LEU A CA 1
ATOM 1341 C C . LEU A 1 178 ? -22.547 -4.472 27.679 1.00 95.62 178 LEU A C 1
ATOM 1343 O O . LEU A 1 178 ? -22.201 -4.275 26.517 1.00 95.62 178 LEU A O 1
ATOM 1347 N N . LEU A 1 179 ? -21.664 -4.588 28.675 1.00 93.81 179 LEU A N 1
ATOM 1348 C CA . LEU A 1 179 ? -20.215 -4.529 28.461 1.00 93.81 179 LEU A CA 1
ATOM 1349 C C . LEU A 1 179 ? -19.704 -5.729 27.661 1.00 93.81 179 LEU A C 1
ATOM 1351 O O . LEU A 1 179 ? -18.828 -5.558 26.818 1.00 93.81 179 LEU A O 1
ATOM 1355 N N . GLN A 1 180 ? -20.251 -6.925 27.891 1.00 93.94 180 GLN A N 1
ATOM 1356 C CA . GLN A 1 180 ? -19.936 -8.098 27.076 1.00 93.94 180 GLN A CA 1
ATOM 1357 C C . GLN A 1 180 ? -20.349 -7.884 25.625 1.00 93.94 180 GLN A C 1
ATOM 1359 O O . GLN A 1 180 ? -19.529 -8.090 24.738 1.00 93.94 180 GLN A O 1
ATOM 1364 N N . GLN A 1 181 ? -21.562 -7.383 25.387 1.00 95.88 181 GLN A N 1
ATOM 1365 C CA . GLN A 1 181 ? -22.018 -7.092 24.033 1.00 95.88 181 GLN A CA 1
ATOM 1366 C C . GLN A 1 181 ? -21.128 -6.048 23.341 1.00 95.88 181 GLN A C 1
ATOM 1368 O O . GLN A 1 181 ? -20.692 -6.262 22.217 1.00 95.88 181 GLN A O 1
ATOM 1373 N N . GLN A 1 182 ? -20.786 -4.955 24.030 1.00 93.94 182 GLN A N 1
ATOM 1374 C CA . GLN A 1 182 ? -19.877 -3.937 23.489 1.00 93.94 182 GLN A CA 1
ATOM 1375 C C . GLN A 1 182 ? -18.476 -4.488 23.205 1.00 93.94 182 GLN A C 1
ATOM 1377 O O . GLN A 1 182 ? -17.849 -4.098 22.223 1.00 93.94 182 GLN A O 1
ATOM 1382 N N . SER A 1 183 ? -17.979 -5.384 24.059 1.00 94.12 183 SER A N 1
ATOM 1383 C CA . SER A 1 183 ? -16.698 -6.054 23.846 1.00 94.12 183 SER A CA 1
ATOM 1384 C C . SER A 1 183 ? -16.741 -6.958 22.615 1.00 94.12 183 SER A C 1
ATOM 1386 O O . SER A 1 183 ? -15.798 -6.947 21.828 1.00 94.12 183 SER A O 1
ATOM 1388 N N . ASP A 1 184 ? -17.810 -7.734 22.444 1.00 95.12 184 ASP A N 1
ATOM 1389 C CA . ASP A 1 184 ? -17.969 -8.632 21.300 1.00 95.12 184 ASP A CA 1
ATOM 1390 C C . ASP A 1 184 ? -18.077 -7.844 19.986 1.00 95.12 184 ASP A C 1
ATOM 1392 O O . ASP A 1 184 ? -17.403 -8.188 19.012 1.00 95.12 184 ASP A O 1
ATOM 1396 N N . ASP A 1 185 ? -18.839 -6.745 19.983 1.00 95.75 185 ASP A N 1
ATOM 1397 C CA . ASP A 1 185 ? -18.970 -5.843 18.834 1.00 95.75 185 ASP A CA 1
ATOM 1398 C C . ASP A 1 185 ? -17.617 -5.196 18.480 1.00 95.75 185 ASP A C 1
ATOM 1400 O O . ASP A 1 185 ? -17.183 -5.241 17.330 1.00 95.75 185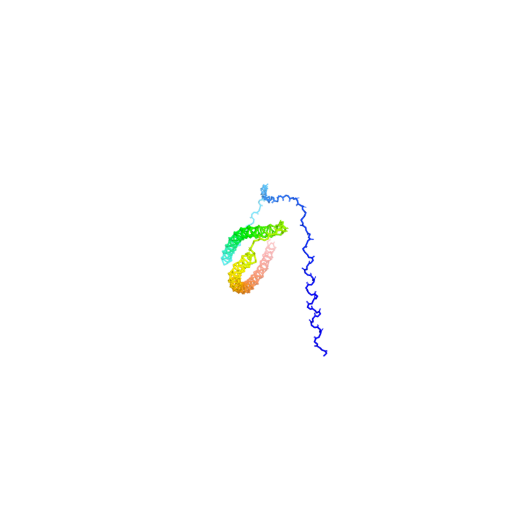 ASP A O 1
ATOM 1404 N N . ALA A 1 186 ? -16.880 -4.681 19.472 1.00 93.81 186 ALA A N 1
ATOM 1405 C CA . ALA A 1 186 ? -15.563 -4.081 19.244 1.00 93.81 186 ALA A CA 1
ATOM 1406 C C . ALA A 1 186 ? -14.538 -5.094 18.704 1.00 93.81 186 ALA A C 1
ATOM 1408 O O . ALA A 1 186 ? -13.716 -4.763 17.848 1.00 93.81 186 ALA A O 1
ATOM 1409 N N . VAL A 1 187 ? -14.574 -6.340 19.186 1.00 95.00 187 VAL A N 1
ATOM 1410 C CA . VAL A 1 187 ? -13.713 -7.416 18.675 1.00 95.00 187 VAL A CA 1
ATOM 1411 C C . VAL A 1 187 ? -14.091 -7.787 17.240 1.00 95.00 187 VAL A C 1
ATOM 1413 O O . VAL A 1 187 ? -13.195 -8.059 16.436 1.00 95.00 187 VAL A O 1
ATOM 1416 N N . ALA A 1 188 ? -15.383 -7.796 16.904 1.00 95.00 188 ALA A N 1
ATOM 1417 C CA . ALA A 1 188 ? -15.846 -8.038 15.542 1.00 95.00 188 ALA A CA 1
ATOM 1418 C C . ALA A 1 188 ? -15.362 -6.939 14.583 1.00 95.00 188 ALA A C 1
ATOM 1420 O O . ALA A 1 188 ? -14.729 -7.260 13.577 1.00 95.00 188 ALA A O 1
ATOM 1421 N N . ASP A 1 189 ? -15.541 -5.668 14.947 1.00 95.25 189 ASP A N 1
ATOM 1422 C CA . ASP A 1 189 ? -15.096 -4.523 14.144 1.00 95.25 189 ASP A CA 1
ATOM 1423 C C . ASP A 1 189 ? -13.575 -4.535 13.927 1.00 95.25 189 ASP A C 1
ATOM 1425 O O . ASP A 1 189 ? -13.091 -4.384 12.804 1.00 95.25 189 ASP A O 1
ATOM 1429 N N . LEU A 1 190 ? -12.797 -4.789 14.988 1.00 93.75 190 LEU A N 1
ATOM 1430 C CA . LEU A 1 190 ? -11.337 -4.896 14.891 1.00 93.75 190 LEU A CA 1
ATOM 1431 C C . LEU A 1 190 ? -10.899 -6.046 13.984 1.00 93.75 190 LEU A C 1
ATOM 1433 O O . LEU A 1 190 ? -9.912 -5.930 13.254 1.00 93.75 190 LEU A O 1
ATOM 1437 N N . ARG A 1 191 ? -11.613 -7.173 14.029 1.00 94.81 191 ARG A N 1
ATOM 1438 C CA . ARG A 1 191 ? -11.326 -8.315 13.164 1.00 94.81 191 ARG A CA 1
ATOM 1439 C C . ARG A 1 191 ? -11.604 -7.977 11.703 1.00 94.81 191 ARG A C 1
ATOM 1441 O O . ARG A 1 191 ? -10.785 -8.328 10.854 1.00 94.81 191 ARG A O 1
ATOM 1448 N N . ASP A 1 192 ? -12.721 -7.322 11.417 1.00 96.19 192 ASP A N 1
ATOM 1449 C CA . ASP A 1 192 ? -13.098 -6.942 10.057 1.00 96.19 192 ASP A CA 1
ATOM 1450 C C . ASP A 1 192 ? -12.124 -5.912 9.475 1.00 96.19 192 ASP A C 1
ATOM 1452 O O . ASP A 1 192 ? -11.655 -6.083 8.347 1.00 96.19 192 ASP A O 1
ATOM 1456 N N . GLU A 1 193 ? -11.713 -4.921 10.270 1.00 95.94 193 GLU A N 1
ATOM 1457 C CA . GLU A 1 193 ? -10.693 -3.942 9.880 1.00 95.94 193 GLU A CA 1
ATOM 1458 C C . GLU A 1 193 ? -9.338 -4.614 9.617 1.00 95.94 193 GLU A C 1
ATOM 1460 O O . GLU A 1 193 ? -8.716 -4.401 8.574 1.00 95.94 193 GLU A O 1
ATOM 1465 N N . MET A 1 194 ? -8.894 -5.509 10.507 1.00 92.62 194 MET A N 1
ATOM 1466 C CA . MET A 1 194 ? -7.642 -6.249 10.319 1.00 92.62 194 MET A CA 1
ATOM 1467 C C . MET A 1 194 ? -7.675 -7.108 9.045 1.00 92.62 194 MET A C 1
ATOM 1469 O O . MET A 1 194 ? -6.682 -7.192 8.318 1.00 92.62 194 MET A O 1
ATOM 1473 N N . MET A 1 195 ? -8.816 -7.733 8.740 1.00 94.56 195 MET A N 1
ATOM 1474 C CA . MET A 1 195 ? -9.000 -8.499 7.505 1.00 94.56 195 MET A CA 1
ATOM 1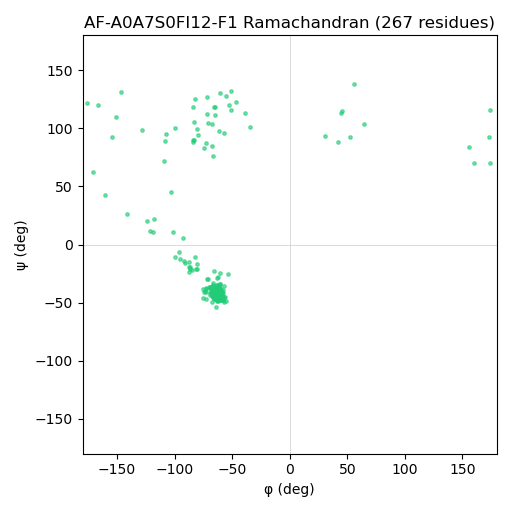475 C C . MET A 1 195 ? -8.985 -7.593 6.268 1.00 94.56 195 MET A C 1
ATOM 1477 O O . MET A 1 195 ? -8.365 -7.947 5.262 1.00 94.56 195 MET A O 1
ATOM 1481 N N . ALA A 1 196 ? -9.619 -6.421 6.329 1.00 95.56 196 ALA A N 1
ATOM 1482 C CA . ALA A 1 196 ? -9.600 -5.441 5.247 1.00 95.56 196 ALA A CA 1
ATOM 1483 C C . ALA A 1 196 ? -8.174 -4.941 4.965 1.00 95.56 196 ALA A C 1
ATOM 1485 O O . ALA A 1 196 ? -7.734 -4.958 3.811 1.00 95.56 196 ALA A O 1
ATOM 1486 N N . GLN A 1 197 ? -7.419 -4.592 6.010 1.00 93.44 197 GLN A N 1
ATOM 1487 C CA . GLN A 1 197 ? -6.021 -4.173 5.894 1.00 93.44 197 GLN A CA 1
ATOM 1488 C C . GLN A 1 197 ? -5.125 -5.288 5.355 1.00 93.44 197 GLN A C 1
ATOM 1490 O O . GLN A 1 197 ? -4.309 -5.050 4.464 1.00 93.44 197 GLN A O 1
ATOM 1495 N N . SER A 1 198 ? -5.299 -6.520 5.840 1.00 93.00 198 SER A N 1
ATOM 1496 C CA . SER A 1 198 ? -4.543 -7.674 5.346 1.00 93.00 198 SER A CA 1
ATOM 1497 C C . SER A 1 198 ? -4.784 -7.910 3.851 1.00 93.00 198 SER A C 1
ATOM 1499 O O . SER A 1 198 ? -3.830 -8.096 3.093 1.00 93.00 198 SER A O 1
ATOM 1501 N N . ASN A 1 199 ? -6.039 -7.816 3.399 1.00 93.94 199 ASN A N 1
ATOM 1502 C CA . ASN A 1 199 ? -6.388 -7.943 1.985 1.00 93.94 199 ASN A CA 1
ATOM 1503 C C . ASN A 1 199 ? -5.808 -6.800 1.138 1.00 93.94 199 ASN A C 1
ATOM 1505 O O . ASN A 1 199 ? -5.284 -7.048 0.052 1.00 93.94 199 ASN A O 1
ATOM 1509 N N . ALA A 1 200 ? -5.864 -5.560 1.631 1.00 93.50 200 ALA A N 1
ATOM 1510 C CA . ALA A 1 200 ? -5.279 -4.408 0.949 1.00 93.50 200 ALA A CA 1
ATOM 1511 C C . ALA A 1 200 ? -3.754 -4.548 0.807 1.00 93.50 200 ALA A C 1
ATOM 1513 O O . ALA A 1 200 ? -3.208 -4.299 -0.270 1.00 93.50 200 ALA A O 1
ATOM 1514 N N . HIS A 1 201 ? -3.071 -5.014 1.857 1.00 91.38 201 HIS A N 1
ATOM 1515 C CA . HIS A 1 201 ? -1.635 -5.280 1.820 1.00 91.38 201 HIS A CA 1
ATOM 1516 C C . HIS A 1 201 ? -1.290 -6.380 0.811 1.00 91.38 201 HIS A C 1
ATOM 1518 O O . HIS A 1 201 ? -0.385 -6.202 -0.002 1.00 91.38 201 HIS A O 1
ATOM 1524 N N . ALA A 1 202 ? -2.030 -7.493 0.817 1.00 92.06 202 ALA A N 1
ATOM 1525 C CA . ALA A 1 202 ? -1.818 -8.588 -0.128 1.00 92.06 202 ALA A CA 1
ATOM 1526 C C . ALA A 1 202 ? -2.015 -8.140 -1.588 1.00 92.06 202 ALA A C 1
ATOM 1528 O O . ALA A 1 202 ? -1.251 -8.531 -2.473 1.00 92.06 202 ALA A O 1
ATOM 1529 N N . GLU A 1 203 ? -3.007 -7.288 -1.851 1.00 96.50 203 GLU A N 1
ATOM 1530 C CA . GLU A 1 203 ? -3.237 -6.741 -3.188 1.00 96.50 203 GLU A CA 1
ATOM 1531 C C . GLU A 1 203 ? -2.119 -5.779 -3.616 1.00 96.50 203 GLU A C 1
ATOM 1533 O O . GLU A 1 203 ? -1.640 -5.868 -4.749 1.00 96.50 203 GLU A O 1
ATOM 1538 N N . MET A 1 204 ? -1.642 -4.911 -2.718 1.00 95.81 204 MET A N 1
ATOM 1539 C CA . MET A 1 204 ? -0.490 -4.050 -3.007 1.00 95.81 204 MET A CA 1
ATOM 1540 C C . MET A 1 204 ? 0.789 -4.853 -3.255 1.00 95.81 204 MET A C 1
ATOM 1542 O O . MET A 1 204 ? 1.536 -4.548 -4.185 1.00 95.81 204 MET A O 1
ATOM 1546 N N . GLU A 1 205 ? 1.040 -5.898 -2.467 1.00 94.19 205 GLU A N 1
ATOM 1547 C CA . GLU A 1 205 ? 2.189 -6.785 -2.657 1.00 94.19 205 GLU A CA 1
ATOM 1548 C C . GLU A 1 205 ? 2.124 -7.477 -4.023 1.00 94.19 205 GLU A C 1
ATOM 1550 O O . GLU A 1 205 ? 3.101 -7.479 -4.775 1.00 94.19 205 GLU A O 1
ATOM 1555 N N . ARG A 1 206 ? 0.942 -7.975 -4.405 1.00 95.50 206 ARG A N 1
ATOM 1556 C CA . ARG A 1 206 ? 0.702 -8.565 -5.726 1.00 95.50 206 ARG A CA 1
ATOM 1557 C C . ARG A 1 206 ? 0.959 -7.568 -6.857 1.00 95.50 206 ARG A C 1
ATOM 1559 O O . ARG A 1 206 ? 1.560 -7.938 -7.866 1.00 95.50 206 ARG A O 1
ATOM 1566 N N . GLN A 1 207 ? 0.514 -6.320 -6.712 1.00 95.50 207 GLN A N 1
ATOM 1567 C CA . GLN A 1 207 ? 0.771 -5.262 -7.695 1.00 95.50 207 GLN A CA 1
ATOM 1568 C C . GLN A 1 207 ? 2.266 -4.953 -7.809 1.00 95.50 207 GLN A C 1
ATOM 1570 O O . GLN A 1 207 ? 2.798 -4.949 -8.915 1.00 95.50 207 GLN A O 1
ATOM 1575 N N . CYS A 1 208 ? 2.962 -4.807 -6.681 1.00 94.44 208 CYS A N 1
ATOM 1576 C CA . CYS A 1 208 ? 4.403 -4.562 -6.646 1.00 94.44 208 CYS A CA 1
ATOM 1577 C C . CYS A 1 208 ? 5.197 -5.689 -7.327 1.00 94.44 208 CYS A C 1
ATOM 1579 O O . CYS A 1 208 ? 6.099 -5.428 -8.123 1.00 94.44 208 CYS A O 1
ATOM 1581 N N . LEU A 1 209 ? 4.831 -6.950 -7.074 1.00 95.06 209 LEU A N 1
ATOM 1582 C CA . LEU A 1 209 ? 5.459 -8.103 -7.724 1.00 95.06 209 LEU A CA 1
ATOM 1583 C C . LEU A 1 209 ? 5.222 -8.116 -9.239 1.00 95.06 209 LEU A C 1
ATOM 1585 O O . LEU A 1 209 ? 6.148 -8.410 -9.995 1.00 95.06 209 LEU A O 1
ATOM 1589 N N . ASN A 1 210 ? 4.015 -7.773 -9.697 1.00 96.31 210 ASN A N 1
ATOM 1590 C CA . ASN A 1 210 ? 3.734 -7.659 -11.131 1.00 96.31 210 ASN A CA 1
ATOM 1591 C C . ASN A 1 210 ? 4.562 -6.545 -11.783 1.00 96.31 210 ASN A C 1
ATOM 1593 O O . ASN A 1 210 ? 5.193 -6.781 -12.814 1.00 96.31 210 ASN A O 1
ATOM 1597 N N . ASP A 1 211 ? 4.625 -5.371 -11.153 1.00 94.31 211 ASP A N 1
ATOM 1598 C CA . ASP A 1 211 ? 5.419 -4.240 -11.637 1.00 94.31 211 ASP A CA 1
ATOM 1599 C C . ASP A 1 211 ? 6.912 -4.591 -11.709 1.00 94.31 211 ASP A C 1
ATOM 1601 O O . ASP A 1 211 ? 7.604 -4.212 -12.658 1.00 94.31 211 ASP A O 1
ATOM 1605 N N . LEU A 1 212 ? 7.417 -5.358 -10.736 1.00 94.25 212 LEU A N 1
ATOM 1606 C CA . LEU A 1 212 ? 8.803 -5.821 -10.714 1.00 94.25 212 LEU A CA 1
ATOM 1607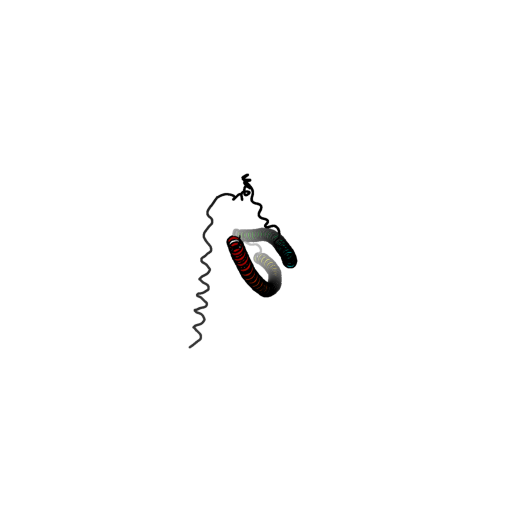 C C . LEU A 1 212 ? 9.105 -6.760 -11.891 1.00 94.25 212 LEU A C 1
ATOM 1609 O O . LEU A 1 212 ? 10.125 -6.598 -12.564 1.00 94.25 212 LEU A O 1
ATOM 1613 N N . VAL A 1 213 ? 8.202 -7.701 -12.179 1.00 95.62 213 VAL A N 1
ATOM 1614 C CA . VAL A 1 213 ? 8.324 -8.614 -13.326 1.00 95.62 213 VAL A CA 1
ATOM 1615 C C . VAL A 1 213 ? 8.289 -7.844 -14.647 1.00 95.62 213 VAL A C 1
ATOM 1617 O O . VAL A 1 213 ? 9.076 -8.125 -15.556 1.00 95.62 213 VAL A O 1
ATOM 1620 N N . ASP A 1 214 ? 7.408 -6.855 -14.778 1.00 96.00 214 ASP A N 1
ATOM 1621 C CA . ASP A 1 214 ? 7.336 -6.042 -15.991 1.00 96.00 214 ASP A CA 1
ATOM 1622 C C . ASP A 1 214 ? 8.577 -5.160 -16.167 1.00 96.00 214 ASP A C 1
ATOM 1624 O O . ASP A 1 214 ? 9.107 -5.056 -17.280 1.00 96.00 214 ASP A O 1
ATOM 1628 N N . MET A 1 215 ? 9.121 -4.620 -15.074 1.00 95.06 215 MET A N 1
ATOM 1629 C CA . MET A 1 215 ? 10.388 -3.893 -15.087 1.00 95.06 215 MET A CA 1
ATOM 1630 C C . MET A 1 215 ? 11.564 -4.795 -15.484 1.00 95.06 215 MET A C 1
ATOM 1632 O O . MET A 1 215 ? 12.413 -4.383 -16.278 1.00 95.06 215 MET A O 1
ATOM 1636 N N . GLU A 1 216 ? 11.608 -6.036 -14.998 1.00 94.75 216 GLU A N 1
ATOM 1637 C CA . GLU A 1 216 ? 12.621 -7.015 -15.399 1.00 94.75 216 GLU A CA 1
ATOM 1638 C C . GLU A 1 216 ? 12.529 -7.323 -16.902 1.00 94.75 216 GLU A C 1
ATOM 1640 O O . GLU A 1 216 ? 13.538 -7.287 -17.615 1.00 94.75 216 GLU A O 1
ATOM 1645 N N . ARG A 1 217 ? 11.315 -7.526 -17.429 1.00 95.88 217 ARG A N 1
ATOM 1646 C CA . ARG A 1 217 ? 11.086 -7.721 -18.872 1.00 95.88 217 ARG A CA 1
ATOM 1647 C C . ARG A 1 217 ? 11.516 -6.514 -19.700 1.00 95.88 217 ARG A C 1
ATOM 1649 O O . ARG A 1 217 ? 12.048 -6.684 -20.801 1.00 95.88 217 ARG A O 1
ATOM 1656 N N . ASP A 1 218 ? 11.251 -5.302 -19.227 1.00 94.88 218 ASP A N 1
ATOM 1657 C CA . ASP A 1 218 ? 11.698 -4.069 -19.880 1.00 94.88 218 ASP A CA 1
ATOM 1658 C C . ASP A 1 218 ? 13.226 -3.968 -19.879 1.00 94.88 218 ASP A C 1
ATOM 1660 O O . ASP A 1 218 ? 13.828 -3.677 -20.916 1.00 94.88 218 ASP A O 1
ATOM 1664 N N . MET A 1 219 ? 13.868 -4.276 -18.751 1.00 94.69 219 MET A N 1
ATOM 1665 C CA . MET A 1 219 ? 15.323 -4.265 -18.626 1.00 94.69 219 MET A CA 1
ATOM 1666 C C . MET A 1 219 ? 15.978 -5.260 -19.589 1.00 94.69 219 MET A C 1
ATOM 1668 O O . MET A 1 219 ? 16.937 -4.902 -20.277 1.00 94.69 219 MET A O 1
ATOM 1672 N N . VAL A 1 220 ? 15.449 -6.484 -19.686 1.00 96.00 220 VAL A N 1
ATOM 1673 C CA . VAL A 1 220 ? 15.938 -7.497 -20.633 1.00 96.00 220 VAL A CA 1
ATOM 1674 C C . VAL A 1 220 ? 15.800 -7.002 -22.073 1.00 96.00 220 VAL A C 1
ATOM 1676 O O . VAL A 1 220 ? 16.770 -7.051 -22.830 1.00 96.00 220 VAL A O 1
ATOM 1679 N N . ARG A 1 221 ? 14.641 -6.441 -22.445 1.00 95.94 221 ARG A N 1
ATOM 1680 C CA . ARG A 1 221 ? 14.418 -5.878 -23.789 1.00 95.94 221 ARG A CA 1
ATOM 1681 C C . ARG A 1 221 ? 15.390 -4.748 -24.116 1.00 95.94 221 ARG A C 1
ATOM 1683 O O . ARG A 1 221 ? 15.917 -4.687 -25.225 1.00 95.94 221 ARG A O 1
ATOM 1690 N N . VAL A 1 222 ? 15.635 -3.849 -23.166 1.00 95.75 222 VAL A N 1
ATOM 1691 C CA . VAL A 1 222 ? 16.580 -2.739 -23.341 1.00 95.75 222 VAL A CA 1
ATOM 1692 C C . VAL A 1 222 ? 18.009 -3.260 -23.479 1.00 95.75 222 VAL A C 1
ATOM 1694 O O . VAL A 1 222 ? 18.714 -2.842 -24.397 1.00 95.75 222 VAL A O 1
ATOM 1697 N N . ARG A 1 223 ? 18.429 -4.204 -22.627 1.00 93.62 223 ARG A N 1
ATOM 1698 C CA . ARG A 1 223 ? 19.756 -4.828 -22.718 1.00 93.62 223 ARG A CA 1
ATOM 1699 C C . ARG A 1 223 ? 19.961 -5.490 -24.079 1.00 93.62 223 ARG A C 1
ATOM 1701 O O . ARG A 1 223 ? 20.991 -5.254 -24.703 1.00 93.62 223 ARG A O 1
ATOM 1708 N N . GLN A 1 224 ? 18.975 -6.246 -24.557 1.00 97.00 224 GLN A N 1
ATOM 1709 C CA . GLN A 1 224 ? 19.049 -6.902 -25.859 1.00 97.00 224 GLN A CA 1
ATOM 1710 C C . GLN A 1 224 ? 19.229 -5.887 -26.996 1.00 97.00 224 GLN A C 1
ATOM 1712 O O . GLN A 1 224 ? 20.136 -6.037 -27.811 1.00 97.00 224 GLN A O 1
ATOM 1717 N N . ARG A 1 225 ? 18.440 -4.803 -27.016 1.00 95.12 225 ARG A N 1
ATOM 1718 C CA . ARG A 1 225 ? 18.596 -3.734 -28.020 1.00 95.12 225 ARG A CA 1
ATOM 1719 C C . ARG A 1 225 ? 19.984 -3.096 -27.977 1.00 95.12 225 ARG A C 1
ATOM 1721 O O . ARG A 1 225 ? 20.569 -2.833 -29.024 1.00 95.12 225 ARG A O 1
ATOM 1728 N N . PHE A 1 226 ? 20.531 -2.868 -26.783 1.00 95.31 226 PHE A N 1
ATOM 1729 C CA . PHE A 1 226 ? 21.889 -2.340 -26.644 1.00 95.31 226 PHE A CA 1
ATOM 1730 C C . PHE A 1 226 ? 22.953 -3.310 -27.161 1.00 95.31 226 PHE A C 1
ATOM 1732 O O . PHE A 1 226 ? 23.908 -2.873 -27.803 1.00 95.31 226 PHE A O 1
ATOM 1739 N N . GLU A 1 227 ? 22.809 -4.611 -26.912 1.00 96.31 227 GLU A N 1
ATOM 1740 C CA . GLU A 1 227 ? 23.720 -5.626 -27.450 1.00 96.31 227 GLU A CA 1
ATOM 1741 C C . GLU A 1 227 ? 23.639 -5.710 -28.982 1.00 96.31 227 GLU A C 1
ATOM 1743 O O . GLU A 1 227 ? 24.673 -5.763 -29.654 1.00 96.31 227 GLU A O 1
ATOM 1748 N N . GLU A 1 228 ? 22.438 -5.637 -29.554 1.00 96.62 228 GLU A N 1
ATOM 1749 C CA . GLU A 1 228 ? 22.215 -5.575 -31.004 1.00 96.62 228 GLU A CA 1
ATOM 1750 C C . GLU A 1 228 ? 22.853 -4.317 -31.627 1.00 96.62 228 GLU A C 1
ATOM 1752 O O . GLU A 1 228 ? 23.576 -4.399 -32.623 1.00 96.62 228 GLU A O 1
ATOM 1757 N N . GLU A 1 229 ? 22.679 -3.142 -31.018 1.00 95.12 229 GLU A N 1
ATOM 1758 C CA . GLU A 1 229 ? 23.333 -1.914 -31.488 1.00 95.12 229 GLU A CA 1
ATOM 1759 C C . GLU A 1 229 ? 24.858 -1.977 -31.355 1.00 95.12 229 GLU A C 1
ATOM 1761 O O . GLU A 1 229 ? 25.589 -1.541 -32.252 1.00 95.12 229 GLU A O 1
ATOM 1766 N N . LEU A 1 230 ? 25.361 -2.532 -30.250 1.00 95.31 230 LEU A N 1
ATOM 1767 C CA . LEU A 1 230 ? 26.792 -2.670 -30.009 1.00 95.31 230 LEU A CA 1
ATOM 1768 C C . LEU A 1 230 ? 27.435 -3.620 -31.021 1.00 95.31 230 LEU A C 1
ATOM 1770 O O . LEU A 1 230 ? 28.509 -3.323 -31.547 1.00 95.31 230 LEU A O 1
ATOM 1774 N N . THR A 1 231 ? 26.798 -4.757 -31.297 1.00 96.88 231 THR A N 1
ATOM 1775 C CA . THR A 1 231 ? 27.275 -5.725 -32.294 1.00 96.88 231 THR A CA 1
ATOM 1776 C C . THR A 1 231 ? 27.271 -5.114 -33.691 1.00 96.88 231 THR A C 1
ATOM 1778 O O . THR A 1 231 ? 28.295 -5.181 -34.375 1.00 96.88 231 THR A O 1
ATOM 1781 N N . LYS A 1 232 ? 26.201 -4.404 -34.071 1.00 97.12 232 LYS A N 1
ATOM 1782 C CA . LYS A 1 232 ? 26.137 -3.659 -35.334 1.00 97.12 232 LYS A CA 1
ATOM 1783 C C . LYS A 1 232 ? 27.265 -2.630 -35.456 1.00 97.12 232 LYS A C 1
ATOM 1785 O O . LYS A 1 232 ? 27.994 -2.637 -36.446 1.00 97.12 232 LYS A O 1
ATOM 1790 N N . ARG A 1 233 ? 27.480 -1.788 -34.438 1.00 94.38 233 ARG A N 1
ATOM 1791 C CA . ARG A 1 233 ? 28.570 -0.792 -34.447 1.00 94.38 233 ARG A CA 1
ATOM 1792 C C . ARG A 1 233 ? 29.956 -1.431 -34.497 1.00 94.38 233 ARG A C 1
ATOM 1794 O O . ARG A 1 233 ? 30.849 -0.896 -35.154 1.00 94.38 233 ARG A O 1
ATOM 1801 N N . LYS A 1 234 ? 30.160 -2.561 -33.814 1.00 95.94 234 LYS A N 1
ATOM 1802 C CA . LYS A 1 234 ? 31.419 -3.318 -33.889 1.00 95.94 234 LYS A CA 1
ATOM 1803 C C . LYS A 1 234 ? 31.682 -3.798 -35.315 1.00 95.94 234 LYS A C 1
ATOM 1805 O O . LYS A 1 234 ? 32.811 -3.669 -35.784 1.00 95.94 234 LYS A O 1
ATOM 1810 N N . GLU A 1 235 ? 30.663 -4.292 -36.008 1.00 97.00 235 GLU A N 1
ATOM 1811 C CA . GLU A 1 235 ? 30.793 -4.748 -37.394 1.00 97.00 235 GLU A CA 1
ATOM 1812 C C . GLU A 1 235 ? 31.043 -3.584 -38.367 1.00 97.00 235 GLU A C 1
ATOM 1814 O O . GLU A 1 235 ? 31.960 -3.628 -39.190 1.00 97.00 235 GLU A O 1
ATOM 1819 N N . GLU A 1 236 ? 30.325 -2.471 -38.209 1.00 95.75 236 GLU A N 1
ATOM 1820 C CA . GLU A 1 236 ? 30.585 -1.237 -38.964 1.00 95.75 236 GLU A CA 1
ATOM 1821 C C . GLU A 1 236 ? 32.016 -0.716 -38.749 1.00 95.75 236 GLU A C 1
ATOM 1823 O O . GLU A 1 236 ? 32.673 -0.263 -39.687 1.00 95.75 236 GLU A O 1
ATOM 1828 N N . SER A 1 237 ? 32.537 -0.801 -37.523 1.00 94.94 237 SER A N 1
ATOM 1829 C CA . SER A 1 237 ? 33.919 -0.423 -37.221 1.00 94.94 237 SER A CA 1
ATOM 1830 C C . SER A 1 237 ? 34.926 -1.362 -37.893 1.00 94.94 237 SER A C 1
ATOM 1832 O O . SER A 1 237 ? 35.862 -0.901 -38.549 1.00 94.94 237 SER A O 1
ATOM 1834 N N . ARG A 1 238 ? 34.709 -2.684 -37.822 1.00 95.44 238 ARG A N 1
ATOM 1835 C CA . ARG A 1 238 ? 35.566 -3.685 -38.485 1.00 95.44 238 ARG A CA 1
ATOM 1836 C C . ARG A 1 238 ? 35.631 -3.481 -39.993 1.00 95.44 238 ARG A C 1
ATOM 1838 O O . ARG A 1 238 ? 36.722 -3.476 -40.561 1.00 95.44 238 ARG A O 1
ATOM 1845 N N . THR A 1 239 ? 34.486 -3.268 -40.634 1.00 96.50 239 THR A N 1
ATOM 1846 C CA . THR A 1 239 ? 34.424 -3.027 -42.083 1.00 96.50 239 THR A CA 1
ATOM 1847 C C . THR A 1 239 ? 35.143 -1.735 -42.477 1.00 96.50 239 THR A C 1
ATOM 1849 O O . THR A 1 239 ? 35.895 -1.737 -43.452 1.00 96.50 239 THR A O 1
ATOM 1852 N N . LYS A 1 240 ? 35.001 -0.650 -41.701 1.00 95.44 240 LYS A N 1
ATOM 1853 C CA . LYS A 1 240 ? 35.764 0.596 -41.909 1.00 95.44 240 LYS A CA 1
ATOM 1854 C C . LYS A 1 240 ? 37.270 0.383 -41.757 1.00 95.44 240 LYS A C 1
ATOM 1856 O O . LYS A 1 240 ? 38.026 0.829 -42.614 1.00 95.44 240 LYS A O 1
ATOM 1861 N N . ILE A 1 241 ? 37.707 -0.336 -40.721 1.00 95.38 241 ILE A N 1
ATOM 1862 C CA . ILE A 1 241 ? 39.126 -0.665 -40.514 1.00 95.38 241 ILE A CA 1
ATOM 1863 C C . ILE A 1 241 ? 39.674 -1.473 -41.695 1.00 95.38 241 ILE A C 1
ATOM 1865 O O . ILE A 1 241 ? 40.786 -1.205 -42.148 1.00 95.38 241 ILE A O 1
ATOM 1869 N N . HIS A 1 242 ? 38.916 -2.443 -42.214 1.00 95.31 242 HIS A N 1
ATOM 1870 C CA . HIS A 1 242 ? 39.337 -3.205 -43.389 1.00 95.31 242 HIS A CA 1
ATOM 1871 C C . HIS A 1 242 ? 39.500 -2.326 -44.628 1.00 95.31 242 HIS A C 1
ATOM 1873 O O . HIS A 1 242 ? 40.553 -2.386 -45.257 1.00 95.31 242 HIS A O 1
ATOM 1879 N N . LYS A 1 243 ? 38.529 -1.451 -44.917 1.00 95.62 243 LYS A N 1
ATOM 1880 C CA . LYS A 1 243 ? 38.630 -0.496 -46.032 1.00 95.62 243 LYS A CA 1
ATOM 1881 C C . LYS A 1 243 ? 39.860 0.402 -45.902 1.00 95.62 243 LYS A C 1
ATOM 1883 O O . LYS A 1 243 ? 40.650 0.481 -46.833 1.00 95.62 243 LYS A O 1
ATOM 1888 N N . LEU A 1 244 ? 40.085 0.981 -44.721 1.00 95.06 244 LEU A N 1
ATOM 1889 C CA . LEU A 1 244 ? 41.257 1.825 -44.465 1.00 95.06 244 LEU A CA 1
ATOM 1890 C C . LEU A 1 244 ? 42.581 1.066 -44.630 1.00 95.06 244 LEU A C 1
ATOM 1892 O O . LEU A 1 244 ? 43.549 1.627 -45.137 1.00 95.06 244 LEU A O 1
ATOM 1896 N N . LYS A 1 245 ? 42.644 -0.212 -44.230 1.00 95.06 245 LYS A N 1
ATOM 1897 C CA . LYS A 1 245 ? 43.830 -1.056 -44.454 1.00 95.06 245 LYS A CA 1
ATOM 1898 C C . LYS A 1 245 ? 44.088 -1.310 -45.937 1.00 95.06 245 LYS A C 1
ATOM 1900 O O . LYS A 1 245 ? 45.247 -1.356 -46.345 1.00 95.06 245 LYS A O 1
ATOM 1905 N N . ASP A 1 246 ? 43.039 -1.506 -46.726 1.00 95.50 246 ASP A N 1
ATOM 1906 C CA . ASP A 1 246 ? 43.168 -1.730 -48.164 1.00 95.50 246 ASP A CA 1
ATOM 1907 C C . ASP A 1 246 ? 43.556 -0.443 -48.895 1.00 95.50 246 ASP A C 1
ATOM 1909 O O . ASP A 1 246 ? 44.463 -0.473 -49.726 1.00 95.50 246 ASP A O 1
ATOM 1913 N N . ASP A 1 247 ? 42.976 0.695 -48.516 1.00 94.00 247 ASP A N 1
ATOM 1914 C CA . ASP A 1 247 ? 43.372 2.007 -49.031 1.00 94.00 247 ASP A CA 1
ATOM 1915 C C . ASP A 1 247 ? 44.836 2.310 -48.688 1.00 94.00 247 ASP A C 1
ATOM 1917 O O . ASP A 1 247 ? 45.611 2.686 -49.564 1.00 94.00 247 ASP A O 1
ATOM 1921 N N . ALA A 1 248 ? 45.264 2.065 -47.445 1.00 94.19 248 ALA A N 1
ATOM 1922 C CA . ALA A 1 248 ? 46.657 2.248 -47.036 1.00 94.19 248 ALA A CA 1
ATOM 1923 C C . ALA A 1 248 ? 47.637 1.361 -47.827 1.00 94.19 248 ALA A C 1
ATOM 1925 O O . ALA A 1 248 ? 48.766 1.780 -48.090 1.00 94.19 248 ALA A O 1
ATOM 1926 N N . ARG A 1 249 ? 47.222 0.146 -48.217 1.00 94.94 249 ARG A N 1
ATOM 1927 C CA . ARG A 1 249 ? 48.013 -0.718 -49.107 1.00 94.94 249 ARG A CA 1
ATOM 1928 C C . ARG A 1 249 ? 48.114 -0.126 -50.508 1.00 94.94 249 ARG A C 1
ATOM 1930 O O . ARG A 1 249 ? 49.225 0.056 -50.986 1.00 94.94 249 ARG A O 1
ATOM 1937 N N . ARG A 1 250 ? 46.992 0.287 -51.102 1.00 94.38 250 ARG A N 1
ATOM 1938 C CA . ARG A 1 250 ? 46.977 0.936 -52.425 1.00 94.38 250 ARG A CA 1
ATOM 1939 C C . ARG A 1 250 ? 47.862 2.180 -52.466 1.00 94.38 250 ARG A C 1
ATOM 1941 O O . ARG A 1 250 ? 48.645 2.342 -53.393 1.00 94.38 250 ARG A O 1
ATOM 1948 N N . TRP A 1 251 ? 47.777 3.040 -51.450 1.00 94.50 251 TRP A N 1
ATOM 1949 C CA . TRP A 1 251 ? 48.619 4.236 -51.360 1.00 94.50 251 TRP A CA 1
ATOM 1950 C C . TRP A 1 251 ? 50.106 3.904 -51.225 1.00 94.50 251 TRP A C 1
ATOM 1952 O O . TRP A 1 251 ? 50.941 4.618 -51.777 1.00 94.50 251 TRP A O 1
ATOM 1962 N N . ARG A 1 252 ? 50.447 2.817 -50.524 1.00 94.38 252 ARG A N 1
ATOM 1963 C CA . ARG A 1 252 ? 51.828 2.333 -50.437 1.00 94.38 252 ARG A CA 1
ATOM 1964 C C . ARG A 1 252 ? 52.337 1.851 -51.792 1.00 94.38 252 ARG A C 1
ATOM 1966 O O . ARG A 1 252 ? 53.440 2.234 -52.163 1.00 94.38 252 ARG A O 1
ATOM 1973 N N . ASP A 1 253 ? 51.537 1.078 -52.520 1.00 93.88 253 ASP A N 1
ATOM 1974 C CA . ASP A 1 253 ? 51.904 0.572 -53.847 1.00 93.88 253 ASP A CA 1
ATOM 1975 C C . ASP A 1 253 ? 52.149 1.737 -54.822 1.00 93.88 253 ASP A C 1
ATOM 1977 O O . ASP A 1 253 ? 53.203 1.808 -55.450 1.00 93.88 253 ASP A O 1
ATOM 1981 N N . VAL A 1 254 ? 51.247 2.730 -54.843 1.00 94.62 254 VAL A N 1
ATOM 1982 C CA . VAL A 1 254 ? 51.413 3.965 -55.635 1.00 94.62 254 VAL A CA 1
ATOM 1983 C C . VAL A 1 254 ? 52.689 4.716 -55.244 1.00 94.62 254 VAL A C 1
ATOM 1985 O O . VAL A 1 2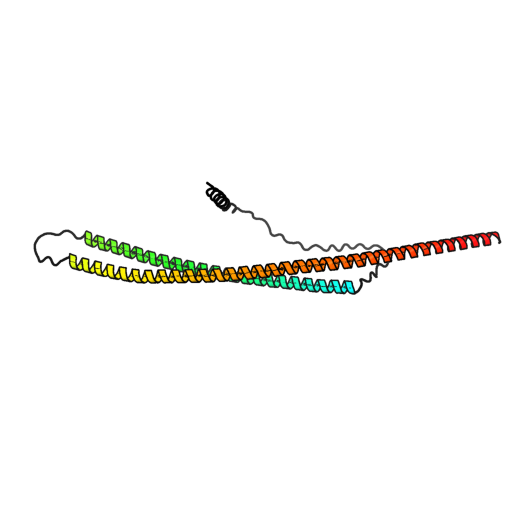54 ? 53.440 5.159 -56.112 1.00 94.62 254 VAL A O 1
ATOM 1988 N N . ALA A 1 255 ? 52.968 4.857 -53.945 1.00 93.44 255 ALA A N 1
ATOM 1989 C CA . ALA A 1 255 ? 54.180 5.524 -53.477 1.00 93.44 255 ALA A CA 1
ATOM 1990 C C . ALA A 1 255 ? 55.457 4.766 -53.886 1.00 93.44 255 ALA A C 1
ATOM 1992 O O . ALA A 1 255 ? 56.462 5.393 -54.233 1.00 93.44 255 ALA A O 1
ATOM 1993 N N . GLU A 1 256 ? 55.437 3.431 -53.865 1.00 93.94 256 GLU A N 1
ATOM 1994 C CA . GLU A 1 256 ? 56.551 2.609 -54.338 1.00 93.94 256 GLU A CA 1
ATOM 1995 C C . GLU A 1 256 ? 56.771 2.745 -55.846 1.00 93.94 256 GLU A C 1
ATOM 1997 O O . GLU A 1 256 ? 57.921 2.894 -56.267 1.00 93.94 256 GLU A O 1
ATOM 2002 N N . ASP A 1 257 ? 55.704 2.749 -56.643 1.00 93.38 257 ASP A N 1
ATOM 2003 C CA . ASP A 1 257 ? 55.777 2.931 -58.095 1.00 93.38 257 ASP A CA 1
ATOM 2004 C C . ASP A 1 257 ? 56.330 4.312 -58.451 1.00 93.38 257 ASP A C 1
ATOM 2006 O O . ASP A 1 257 ? 57.329 4.411 -59.164 1.00 93.38 257 ASP A O 1
ATOM 2010 N N . MET A 1 258 ? 55.816 5.375 -57.824 1.00 91.12 258 MET A N 1
ATOM 2011 C CA . MET A 1 258 ? 56.373 6.724 -57.974 1.00 91.12 258 MET A CA 1
ATOM 2012 C C . MET A 1 258 ? 57.857 6.789 -57.587 1.00 91.12 258 MET A C 1
ATOM 2014 O O . MET A 1 258 ? 58.635 7.537 -58.189 1.00 91.12 258 MET A O 1
ATOM 2018 N N . ARG A 1 259 ? 58.284 6.023 -56.574 1.00 92.94 259 ARG A N 1
ATOM 2019 C CA . ARG A 1 259 ? 59.695 5.950 -56.171 1.00 92.94 259 ARG A CA 1
ATOM 2020 C C . ARG A 1 259 ? 60.546 5.242 -57.228 1.00 92.94 259 ARG A C 1
ATOM 2022 O O . ARG A 1 259 ? 61.665 5.693 -57.482 1.00 92.94 259 ARG A O 1
ATOM 2029 N N . ARG A 1 260 ? 60.046 4.152 -57.821 1.00 91.25 260 ARG A N 1
ATOM 2030 C CA . ARG A 1 260 ? 60.715 3.414 -58.909 1.00 91.25 260 ARG A CA 1
ATOM 2031 C C . ARG A 1 260 ? 60.855 4.294 -60.152 1.00 91.25 260 ARG A C 1
ATOM 2033 O O . ARG A 1 260 ? 61.968 4.416 -60.662 1.00 91.25 260 ARG A O 1
ATOM 2040 N N . ASP A 1 261 ? 59.789 4.978 -60.555 1.00 91.00 261 ASP A N 1
ATOM 2041 C CA . ASP A 1 261 ? 59.782 5.876 -61.715 1.00 91.00 261 ASP A CA 1
ATOM 2042 C C . ASP A 1 261 ? 60.773 7.030 -61.543 1.00 91.00 261 ASP A C 1
ATOM 2044 O O . ASP A 1 261 ? 61.596 7.292 -62.421 1.00 91.00 261 ASP A O 1
ATOM 2048 N N . ASN A 1 262 ? 60.791 7.664 -60.366 1.00 87.62 262 ASN A N 1
ATOM 2049 C CA . ASN A 1 262 ? 61.770 8.709 -60.056 1.00 87.62 262 ASN A CA 1
ATOM 2050 C C . ASN A 1 262 ? 63.220 8.201 -60.104 1.00 87.62 262 ASN A C 1
ATOM 2052 O O . ASN A 1 262 ? 64.119 8.929 -60.524 1.00 87.62 262 ASN A O 1
ATOM 2056 N N . GLN A 1 263 ? 63.482 6.967 -59.666 1.00 88.44 263 GLN A N 1
ATOM 2057 C CA . GLN A 1 263 ? 64.817 6.371 -59.769 1.00 88.44 263 GLN A CA 1
ATOM 2058 C C . GLN A 1 263 ? 65.201 6.050 -61.215 1.00 88.44 263 GLN A C 1
ATOM 2060 O O . GLN A 1 263 ? 66.370 6.201 -61.565 1.00 88.44 263 GLN A O 1
ATOM 2065 N N . ALA A 1 264 ? 64.250 5.615 -62.043 1.00 87.75 264 ALA A N 1
ATOM 2066 C CA . ALA A 1 264 ? 64.477 5.370 -63.463 1.00 87.75 264 ALA A CA 1
ATOM 2067 C C . ALA A 1 264 ? 64.797 6.674 -64.210 1.00 87.75 264 ALA A C 1
ATOM 2069 O O . ALA A 1 264 ? 65.795 6.733 -64.925 1.00 87.75 264 ALA A O 1
ATOM 2070 N N . LEU A 1 265 ? 64.028 7.738 -63.959 1.00 84.56 265 LEU A N 1
ATOM 2071 C CA . LEU A 1 265 ? 64.287 9.085 -64.479 1.00 84.56 265 LEU A CA 1
ATOM 2072 C C . LEU A 1 265 ? 65.687 9.583 -64.110 1.00 84.56 265 LEU A C 1
ATOM 2074 O O . LEU A 1 265 ? 66.440 9.976 -64.993 1.00 84.56 265 LEU A O 1
ATOM 2078 N N . LYS A 1 266 ? 66.077 9.472 -62.832 1.00 86.88 266 LYS A N 1
ATOM 2079 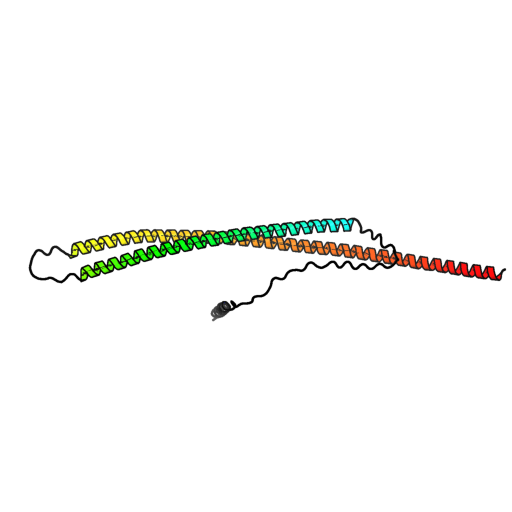C CA . LYS A 1 266 ? 67.422 9.857 -62.364 1.00 86.88 266 LYS A CA 1
ATOM 2080 C C . LYS A 1 266 ? 68.569 9.087 -63.021 1.00 86.88 266 LYS A C 1
ATOM 2082 O O . LYS A 1 266 ? 69.691 9.567 -62.983 1.00 86.88 266 LYS A O 1
ATOM 2087 N N . LYS A 1 267 ? 68.328 7.876 -63.532 1.00 86.31 267 LYS A N 1
ATOM 2088 C CA . LYS A 1 267 ? 69.340 7.086 -64.256 1.00 86.31 267 LYS A CA 1
ATOM 2089 C C . LYS A 1 267 ? 69.394 7.417 -65.748 1.00 86.31 26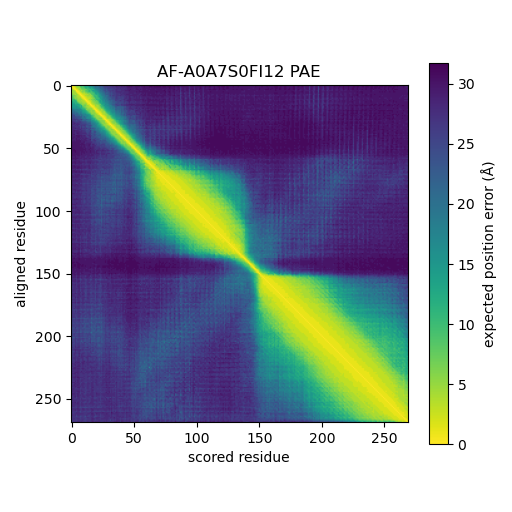7 LYS A C 1
ATOM 2091 O O . LYS A 1 267 ? 70.380 7.075 -66.390 1.00 86.31 267 LYS A O 1
ATOM 2096 N N . ALA A 1 268 ? 68.324 7.987 -66.301 1.00 79.81 268 ALA A N 1
ATOM 2097 C CA . ALA A 1 268 ? 68.222 8.340 -67.715 1.00 79.81 268 ALA A CA 1
ATOM 2098 C C . ALA A 1 268 ? 68.781 9.740 -68.025 1.00 79.81 268 ALA A C 1
ATOM 2100 O O . ALA A 1 268 ? 69.149 10.002 -69.169 1.00 79.81 268 ALA A O 1
ATOM 2101 N N . THR A 1 269 ? 68.826 10.620 -67.023 1.00 67.12 269 THR A N 1
ATOM 2102 C CA . THR A 1 269 ? 69.472 11.944 -67.047 1.00 67.12 269 THR A CA 1
ATOM 2103 C C . THR A 1 269 ? 70.914 11.869 -66.580 1.00 67.12 269 THR A C 1
ATOM 2105 O O . THR A 1 269 ? 71.771 12.517 -67.215 1.00 67.12 269 THR A O 1
#

Solvent-accessible surface area (backbone atoms only — not comparable to full-atom values): 16178 Å² total; per-residue (Å²): 144,86,85,79,75,71,68,68,67,65,60,65,69,72,72,74,77,78,82,82,86,86,87,85,90,76,90,82,91,79,84,84,84,80,81,74,82,82,78,81,81,82,78,87,76,90,79,82,91,78,90,75,86,84,84,76,83,78,71,55,68,69,58,57,49,50,51,52,55,47,54,52,51,52,53,50,50,54,49,52,52,51,51,51,52,52,49,53,55,48,51,56,48,51,54,51,50,52,50,54,52,51,54,51,52,50,52,53,51,49,55,54,48,52,55,53,50,51,58,48,51,54,49,50,53,53,49,52,52,55,48,47,58,65,71,64,54,77,88,80,83,79,83,91,74,83,89,71,66,72,61,58,62,52,50,51,49,51,51,52,50,48,54,52,49,53,53,51,50,54,53,49,49,55,50,49,54,52,51,51,52,53,50,53,50,52,51,50,52,52,50,52,51,53,51,52,52,52,51,53,51,54,51,50,52,53,50,52,54,50,53,50,53,51,50,51,54,48,50,52,54,51,51,49,52,52,50,54,52,50,51,51,52,51,51,55,48,52,55,50,52,50,51,54,54,51,52,53,48,52,54,48,52,52,52,50,49,55,50,51,52,52,53,52,52,65,72,75,108

Radius of gyration: 48.3 Å; Cα contacts (8 Å, |Δi|>4): 1; chains: 1; bounding box: 112×75×154 Å

Organism: NCBI:txid265543

pLDDT: mean 76.13, std 21.49, range [31.64, 97.12]

Foldseek 3Di:
DPDPPPPVVVVVVVPPPPPPPDDDDDDDDDDDDDPDDPDDDPDDDDDDDDPDDPPDPPPPVVVVVVVVVVVVVVVVVVVVVVVVVVVVVVVVVVVVVVVVVVVVVVVVVVVVVVVVVVVVVVVVVVVVVVVVVVVPPPPDDDDDDDCPDPPVVVVVVVVVVVVVVVVVVVVVVVVVVVVVVVVVVVVVVVVVVVVVVVVVVVVVVVVVVVVVVVVVVVVVVVVVVVVVVVVVVVVVVVVVVVVVVVVVVVVVVVVVVVVVVVVVVVVVD

Secondary structure (DSSP, 8-state):
--SSSSTTTSSSSSSSSSS-----------------------------------------HHHHHHHHHHHHHHHHHHHHHHHHHHHHHHHHHHHHHHHHHHHHHHHHHHHHHHHHHHHHHHHHHHHHHHHHHHHTS-----S-S----HHHHHHHHHHHHHHHHHHHHHHHHHHHHHHHHHHHHHHHHHHHHHHHHHHHHHHHHHHHHHHHHHHHHHHHHHHHHHHHHHHHHHHHHHHHHHHHHHHHHHHHHHHHHHHHHHHHHHHH-

Sequence (269 aa):
RNERATDAEAQAAAEGNRSAVNNANTSGRSHPTSITDSNSNSASATGDEHADDVSNISIPSAILNAKSTNDVKMATYRSKINEIMTSHQAEARELRQTICDLERDNANLTERIDVVLEDIDDRHAMSEYAQFLVNSRPSTSSSSSIVAAPESAYVLRLQSQLTKAMHKMGVLANQIDLLQQQSDDAVADLRDEMMAQSNAHAEMERQCLNDLVDMERDMVRVRQRFEEELTKRKEESRTKIHKLKDDARRWRDVAEDMRRDNQALKKAT